Protein AF-A0A497FXM8-F1 (afdb_monomer_lite)

Secondary structure (DSSP, 8-state):
--EEEEEEETTTTEEEEEEE-HHHHHHHHHSTTSEEEEEEE-SSEEEEEEEETTS-EEEEEEEETTSPPPSSEEEEE-HHHHTT-SSEEEEEEEEGGGTEEEEEESS--S--EEEEETTEEEEEEESS--TTHHHHHHHHHHHHHHHTTT--HHHHHHHHHHHHHHTTSPP-THHHHHHHHHHHTTSEEEEE-HHHHHHHHHHHHHHHHHSTT--HHHHHHHTTS-HHHHHTTS-HHHHHHHHHHHHHHHTTTSEEEEE--

Structure (mmCIF, N/CA/C/O backbone):
data_AF-A0A497FXM8-F1
#
_entry.id   AF-A0A497FXM8-F1
#
loop_
_atom_site.group_PDB
_atom_site.id
_atom_site.type_symbol
_atom_site.label_atom_id
_atom_site.label_alt_id
_atom_site.label_comp_id
_atom_site.label_asym_id
_atom_site.label_entity_id
_atom_site.label_seq_id
_atom_site.pdbx_PDB_ins_code
_atom_site.Cartn_x
_atom_site.Cartn_y
_atom_site.Cartn_z
_atom_site.occupancy
_atom_site.B_iso_or_equiv
_atom_site.auth_seq_id
_atom_site.auth_comp_id
_atom_site.auth_asym_id
_atom_site.auth_atom_id
_atom_site.pdbx_PDB_model_num
ATOM 1 N N . MET A 1 1 ? -7.484 2.612 28.841 1.00 60.25 1 MET A N 1
ATOM 2 C CA . MET A 1 1 ? -6.766 1.522 29.543 1.00 60.25 1 MET A CA 1
ATOM 3 C C . MET A 1 1 ? -5.920 0.778 28.516 1.00 60.25 1 MET A C 1
ATOM 5 O O . MET A 1 1 ? -6.465 0.401 27.489 1.00 60.25 1 MET A O 1
ATOM 9 N N . LYS A 1 2 ? -4.609 0.615 28.737 1.00 74.56 2 LYS A N 1
ATOM 10 C CA . LYS A 1 2 ? -3.707 -0.094 27.809 1.00 74.56 2 LYS A CA 1
ATOM 11 C C . LYS A 1 2 ? -3.405 -1.484 28.362 1.00 74.56 2 LYS A C 1
ATOM 13 O O . LYS A 1 2 ? -2.921 -1.589 29.487 1.00 74.56 2 LYS A O 1
ATOM 18 N N . LYS A 1 3 ? -3.708 -2.538 27.602 1.00 86.62 3 LYS A N 1
ATOM 19 C CA . LYS A 1 3 ? -3.428 -3.934 27.972 1.00 86.62 3 LYS A CA 1
ATOM 20 C C . LYS A 1 3 ? -2.455 -4.523 26.959 1.00 86.62 3 LYS A C 1
ATOM 22 O O . LYS A 1 3 ? -2.714 -4.466 25.765 1.00 86.62 3 LYS A O 1
ATOM 27 N N . ILE A 1 4 ? -1.355 -5.106 27.426 1.00 90.88 4 ILE A N 1
ATOM 28 C CA . ILE A 1 4 ? -0.422 -5.829 26.556 1.00 90.88 4 ILE A CA 1
ATOM 29 C C . ILE A 1 4 ? -0.731 -7.318 26.667 1.00 90.88 4 ILE A C 1
ATOM 31 O O . ILE A 1 4 ? -0.700 -7.884 27.760 1.00 90.88 4 ILE A O 1
ATOM 35 N N . ILE A 1 5 ? -1.020 -7.951 25.535 1.00 92.00 5 ILE A N 1
ATOM 36 C CA . ILE A 1 5 ? -1.137 -9.407 25.424 1.00 92.00 5 ILE A CA 1
ATOM 37 C C . ILE A 1 5 ? 0.056 -9.957 24.639 1.00 92.00 5 ILE A C 1
ATOM 39 O O . ILE A 1 5 ? 0.692 -9.234 23.874 1.00 92.00 5 ILE A O 1
ATOM 43 N N . HIS A 1 6 ? 0.369 -11.235 24.834 1.00 91.75 6 HIS A N 1
ATOM 44 C CA . HIS A 1 6 ? 1.463 -11.904 24.132 1.00 91.75 6 HIS A CA 1
ATOM 45 C C . HIS A 1 6 ? 0.903 -13.027 23.276 1.00 91.75 6 HIS A C 1
ATOM 47 O O . HIS A 1 6 ? 0.450 -14.036 23.814 1.00 91.75 6 HIS A O 1
ATOM 53 N N . VAL A 1 7 ? 0.981 -12.858 21.961 1.00 91.75 7 VAL A N 1
ATOM 54 C CA . VAL A 1 7 ? 0.381 -13.778 20.991 1.00 91.75 7 VAL A CA 1
ATOM 55 C C . VAL A 1 7 ? 1.474 -14.560 20.288 1.00 91.75 7 VAL A C 1
ATOM 57 O O . VAL A 1 7 ? 2.520 -14.011 19.946 1.00 91.75 7 VAL A O 1
ATOM 60 N N . TYR A 1 8 ? 1.261 -15.857 20.087 1.00 91.12 8 TYR A N 1
ATOM 61 C CA . TYR A 1 8 ? 2.214 -16.690 19.364 1.00 91.12 8 TYR A CA 1
ATOM 62 C C . TYR A 1 8 ? 2.061 -16.507 17.851 1.00 91.12 8 TYR A C 1
ATOM 64 O O . TYR A 1 8 ? 0.970 -16.679 17.306 1.00 91.12 8 TYR A O 1
ATOM 72 N N . CYS A 1 9 ? 3.166 -16.193 17.175 1.00 90.75 9 CYS A N 1
ATOM 73 C CA . CYS A 1 9 ? 3.253 -16.223 15.725 1.00 90.75 9 CYS A CA 1
ATOM 74 C C . CYS A 1 9 ? 3.774 -17.597 15.267 1.00 90.75 9 CYS A C 1
ATOM 76 O O . CYS A 1 9 ? 4.944 -17.910 15.516 1.00 90.75 9 CYS A O 1
ATOM 78 N N . PRO A 1 10 ? 2.965 -18.413 14.567 1.00 86.75 10 PRO A N 1
ATOM 79 C CA . PRO A 1 10 ? 3.390 -19.740 14.127 1.00 86.75 10 PRO A CA 1
ATOM 80 C C . PRO A 1 10 ? 4.483 -19.706 13.049 1.00 86.75 10 PRO A C 1
ATOM 82 O O . PRO A 1 10 ? 5.293 -20.628 12.990 1.00 86.75 10 PRO A O 1
ATOM 85 N N . ALA A 1 11 ? 4.557 -18.647 12.235 1.00 87.62 11 ALA A N 1
ATOM 86 C CA . ALA A 1 11 ? 5.591 -18.506 11.210 1.00 87.62 11 ALA A CA 1
ATOM 87 C C . ALA A 1 11 ? 6.947 -18.085 11.805 1.00 87.62 11 ALA A C 1
ATOM 89 O O . ALA A 1 11 ? 7.965 -18.715 11.527 1.00 87.62 11 ALA A O 1
ATOM 90 N N . CYS A 1 12 ? 6.963 -17.091 12.701 1.00 87.69 12 CYS A N 1
ATOM 91 C CA . CYS A 1 12 ? 8.186 -16.668 13.398 1.00 87.69 12 CYS A CA 1
ATOM 92 C C . CYS A 1 12 ? 8.619 -17.607 14.535 1.00 87.69 12 CYS A C 1
ATOM 94 O O . CYS A 1 12 ? 9.733 -17.480 15.042 1.00 87.69 12 CYS A O 1
ATOM 96 N N . LYS A 1 13 ? 7.738 -18.517 14.972 1.00 89.50 13 LYS A N 1
ATOM 97 C CA . LYS A 1 13 ? 7.921 -19.381 16.150 1.00 89.50 13 LYS A CA 1
ATOM 98 C C . LYS A 1 13 ? 8.245 -18.604 17.433 1.00 89.50 13 LYS A C 1
ATOM 100 O O . LYS A 1 13 ? 8.951 -19.102 18.307 1.00 89.50 13 LYS A O 1
ATOM 105 N N . SER A 1 14 ? 7.711 -17.394 17.565 1.00 91.75 14 SER A N 1
ATOM 106 C CA . SER A 1 14 ? 7.971 -16.487 18.685 1.00 91.75 14 SER A CA 1
ATOM 107 C C . SER A 1 14 ? 6.680 -15.853 19.203 1.00 91.75 14 SER A C 1
ATOM 109 O O . SER A 1 14 ? 5.655 -15.844 18.519 1.00 91.75 14 SER A O 1
ATOM 111 N N . ARG A 1 15 ? 6.711 -15.342 20.440 1.00 91.81 15 ARG A N 1
ATOM 112 C CA . ARG A 1 15 ? 5.616 -14.534 20.991 1.00 91.81 15 ARG A CA 1
ATOM 113 C C . ARG A 1 15 ? 5.861 -13.062 20.694 1.00 91.81 15 ARG A C 1
ATOM 115 O O . ARG A 1 15 ? 6.955 -12.565 20.951 1.00 91.81 15 ARG A O 1
ATOM 122 N N . VAL A 1 16 ? 4.834 -12.379 20.207 1.00 89.62 16 VAL A N 1
ATOM 123 C CA . VAL A 1 16 ? 4.862 -10.945 19.923 1.00 89.62 16 VAL A CA 1
ATOM 124 C C . VAL A 1 16 ? 3.973 -10.184 20.910 1.00 89.62 16 VAL A C 1
ATOM 126 O O . VAL A 1 16 ? 2.872 -10.652 21.222 1.00 89.62 16 VAL A O 1
ATOM 129 N N . PRO A 1 17 ? 4.434 -9.037 21.441 1.00 90.81 17 PRO A N 1
ATOM 130 C CA . PRO A 1 17 ? 3.605 -8.182 22.272 1.00 90.81 17 PRO A CA 1
ATOM 131 C C . PRO A 1 17 ? 2.630 -7.392 21.393 1.00 90.81 17 PRO A C 1
ATOM 133 O O . PRO A 1 17 ? 3.026 -6.748 20.418 1.00 90.81 17 PRO A O 1
ATOM 136 N N . VAL A 1 18 ? 1.355 -7.420 21.765 1.00 89.12 18 VAL A N 1
ATOM 137 C CA . VAL A 1 18 ? 0.276 -6.699 21.086 1.00 89.12 18 VAL A CA 1
ATOM 138 C C . VAL A 1 18 ? -0.370 -5.768 22.100 1.00 89.12 18 VAL A C 1
ATOM 140 O O . VAL A 1 18 ? -0.879 -6.210 23.132 1.00 89.12 18 VAL A O 1
ATOM 143 N N . GLU A 1 19 ? -0.317 -4.469 21.820 1.00 90.31 19 GLU A N 1
ATOM 144 C CA . GLU A 1 19 ? -1.006 -3.457 22.616 1.00 90.31 19 GLU A CA 1
ATOM 145 C C . GLU A 1 19 ? -2.476 -3.408 22.195 1.00 90.31 19 GLU A C 1
ATOM 147 O O . GLU A 1 19 ? -2.790 -3.131 21.039 1.00 90.31 19 GLU A O 1
ATOM 152 N N . VAL A 1 20 ? -3.367 -3.695 23.142 1.00 90.00 20 VAL A N 1
ATOM 153 C CA . VAL A 1 20 ? -4.815 -3.549 23.002 1.00 90.00 20 VAL A CA 1
ATOM 154 C C . VAL A 1 20 ? -5.215 -2.256 23.702 1.00 90.00 20 VAL A C 1
ATOM 156 O O . VAL A 1 20 ? -5.130 -2.146 24.932 1.00 90.00 20 VAL A O 1
ATOM 159 N N . ASP A 1 21 ? -5.618 -1.274 22.902 1.00 90.25 21 ASP A N 1
ATOM 160 C CA . ASP A 1 21 ? -6.066 0.039 23.349 1.00 90.25 21 ASP A CA 1
ATOM 161 C C . ASP A 1 21 ? -7.591 0.200 23.226 1.00 90.25 21 ASP A C 1
ATOM 163 O O . ASP A 1 21 ? -8.315 -0.706 22.810 1.00 90.25 21 ASP A O 1
ATOM 167 N N . GLU A 1 22 ? -8.096 1.367 23.627 1.00 89.06 22 GLU A N 1
ATOM 168 C CA . GLU A 1 22 ? -9.531 1.665 23.588 1.00 89.06 22 GLU A CA 1
ATOM 169 C C . GLU A 1 22 ? -10.093 1.705 22.167 1.00 89.06 22 GLU A C 1
ATOM 171 O O . GLU A 1 22 ? -11.245 1.318 21.979 1.00 89.06 22 GLU A O 1
ATOM 176 N N . ASN A 1 23 ? -9.291 2.100 21.174 1.00 88.44 23 ASN A N 1
ATOM 177 C CA . ASN A 1 23 ? -9.725 2.132 19.781 1.00 88.44 23 ASN A CA 1
ATOM 178 C C . ASN A 1 23 ? -9.971 0.711 19.273 1.00 88.44 23 ASN A C 1
ATOM 180 O O . ASN A 1 23 ? -11.041 0.451 18.741 1.00 88.44 23 ASN A O 1
ATOM 184 N N . ILE A 1 24 ? -9.056 -0.229 19.538 1.00 90.44 24 ILE A N 1
ATOM 185 C CA . ILE A 1 24 ? -9.225 -1.651 19.189 1.00 90.44 24 ILE A CA 1
ATOM 186 C C . ILE A 1 24 ? -10.491 -2.230 19.836 1.00 90.44 24 ILE A C 1
ATOM 188 O O . ILE A 1 24 ? -11.255 -2.945 19.184 1.00 90.44 24 ILE A O 1
ATOM 192 N N . LEU A 1 25 ? -10.750 -1.911 21.109 1.00 91.81 25 LEU A N 1
ATOM 193 C CA . LEU A 1 25 ? -11.970 -2.357 21.792 1.00 91.81 25 LEU A CA 1
ATOM 194 C C . LEU A 1 25 ? -13.232 -1.754 21.164 1.00 91.81 25 LEU A C 1
ATOM 196 O O . LEU A 1 25 ? -14.248 -2.439 21.049 1.00 91.81 25 LEU A O 1
ATOM 200 N N . LEU A 1 26 ? -13.178 -0.485 20.755 1.00 89.50 26 LEU A N 1
ATOM 201 C CA . LEU A 1 26 ? -14.279 0.190 20.073 1.00 89.50 26 LEU A CA 1
ATOM 202 C C . LEU A 1 26 ? -14.543 -0.441 18.698 1.00 89.50 26 LEU A C 1
ATOM 204 O O . LEU A 1 26 ? -15.690 -0.745 18.376 1.00 89.50 26 LEU A O 1
ATOM 208 N N . SER A 1 27 ? -13.489 -0.716 17.928 1.00 89.12 27 SER A N 1
ATOM 209 C CA . SER A 1 27 ? -13.551 -1.424 16.647 1.00 89.12 27 SER A CA 1
ATOM 210 C C . SER A 1 27 ? -14.190 -2.801 16.796 1.00 89.12 27 SER A C 1
ATOM 212 O O . SER A 1 27 ? -15.090 -3.154 16.037 1.00 89.12 27 SER A O 1
ATOM 214 N N . ALA A 1 28 ? -13.789 -3.568 17.816 1.00 91.19 28 ALA A N 1
ATOM 215 C CA . ALA A 1 28 ? -14.377 -4.873 18.099 1.00 91.19 28 ALA A CA 1
ATOM 216 C C . ALA A 1 28 ? -15.866 -4.776 18.471 1.00 91.19 28 ALA A C 1
ATOM 218 O O . ALA A 1 28 ? -16.657 -5.587 18.001 1.00 91.19 28 ALA A O 1
ATOM 219 N N . LYS A 1 29 ? -16.267 -3.773 19.265 1.00 91.69 29 LYS A N 1
ATOM 220 C CA . LYS A 1 29 ? -17.679 -3.529 19.623 1.00 91.69 29 LYS A CA 1
ATOM 221 C C . LYS A 1 29 ? -18.543 -3.147 18.423 1.00 91.69 29 LYS A C 1
ATOM 223 O O . LYS A 1 29 ? -19.697 -3.552 18.358 1.00 91.69 29 LYS A O 1
ATOM 228 N N . ASN A 1 30 ? -17.986 -2.366 17.501 1.00 88.38 30 ASN A N 1
ATOM 229 C CA . ASN A 1 30 ? -18.690 -1.884 16.312 1.00 88.38 30 ASN A CA 1
ATOM 230 C C . ASN A 1 30 ? -18.693 -2.904 15.162 1.00 88.38 30 ASN A C 1
ATOM 232 O O . ASN A 1 30 ? -19.405 -2.720 14.177 1.00 88.38 30 ASN A O 1
ATOM 236 N N . SER A 1 31 ? -17.892 -3.964 15.270 1.00 85.38 31 SER A N 1
ATOM 237 C CA . SER A 1 31 ? -17.859 -5.064 14.311 1.00 85.38 31 SER A CA 1
ATOM 238 C C . SER A 1 31 ? -19.075 -5.984 14.490 1.00 85.38 31 SER A C 1
ATOM 240 O O . SER A 1 31 ? -19.378 -6.358 15.626 1.00 85.38 31 SER A O 1
ATOM 242 N N . PRO A 1 32 ? -19.727 -6.446 13.403 1.00 81.94 32 PRO A N 1
ATOM 243 C CA . PRO A 1 32 ? -20.856 -7.381 13.480 1.00 81.94 32 PRO A CA 1
ATOM 244 C C . PRO A 1 32 ? -20.550 -8.673 14.251 1.00 81.94 32 PRO A C 1
ATOM 246 O O . PRO A 1 32 ? -21.440 -9.270 14.849 1.00 81.94 32 PRO A O 1
ATOM 249 N N . LEU A 1 33 ? -19.285 -9.108 14.252 1.00 85.50 33 LEU A N 1
ATOM 250 C CA . LEU A 1 33 ? -18.839 -10.324 14.936 1.00 85.50 33 LEU A CA 1
ATOM 251 C C . LEU A 1 33 ? -18.454 -10.090 16.407 1.00 85.50 33 LEU A C 1
ATOM 253 O O . LEU A 1 33 ? -18.033 -11.032 17.077 1.00 85.50 33 LEU A O 1
ATOM 257 N N . GLY A 1 34 ? -18.521 -8.850 16.903 1.00 89.19 34 GLY A N 1
ATOM 258 C CA . GLY A 1 34 ? -18.041 -8.489 18.240 1.00 89.19 34 GLY A CA 1
ATOM 259 C C . GLY A 1 34 ? -16.519 -8.616 18.409 1.00 89.19 34 GLY A C 1
ATOM 260 O O . GLY A 1 34 ? -16.027 -8.734 19.537 1.00 89.19 34 GLY A O 1
ATOM 261 N N . MET A 1 35 ? -15.774 -8.649 17.296 1.00 91.62 35 MET A N 1
ATOM 262 C CA . MET A 1 35 ? -14.322 -8.837 17.248 1.00 91.62 35 MET A CA 1
ATOM 263 C C . MET A 1 35 ? -13.679 -8.021 16.121 1.00 91.62 35 MET A C 1
ATOM 265 O O . MET A 1 35 ? -14.289 -7.825 15.069 1.00 91.62 35 MET A O 1
ATOM 269 N N . THR A 1 36 ? -12.420 -7.622 16.305 1.00 92.19 36 THR A N 1
ATOM 270 C CA . THR A 1 36 ? -11.573 -6.994 15.275 1.00 92.19 36 THR A CA 1
ATOM 271 C C . THR A 1 36 ? -10.274 -7.780 15.086 1.00 92.19 36 THR A C 1
ATOM 273 O O . THR A 1 36 ? -9.793 -8.429 16.018 1.00 92.19 36 THR A O 1
ATOM 276 N N . GLY A 1 37 ? -9.705 -7.750 13.883 1.00 91.44 37 GLY A N 1
ATOM 277 C CA . GLY A 1 37 ? -8.374 -8.283 13.604 1.00 91.44 37 GLY A CA 1
ATOM 278 C C . GLY A 1 37 ? -7.308 -7.210 13.805 1.00 91.44 37 GLY A C 1
ATOM 279 O O . GLY A 1 37 ? -7.260 -6.239 13.064 1.00 91.44 37 GLY A O 1
ATOM 280 N N . VAL A 1 38 ? -6.416 -7.375 14.772 1.00 91.19 38 VAL A N 1
ATOM 281 C CA . VAL A 1 38 ? -5.257 -6.498 14.977 1.00 91.19 38 VAL A CA 1
ATOM 282 C C . VAL A 1 38 ? -4.081 -7.031 14.168 1.00 91.19 38 VAL A C 1
ATOM 284 O O . VAL A 1 38 ? -3.757 -8.214 14.266 1.00 91.19 38 VAL A O 1
ATOM 287 N N . VAL A 1 39 ? -3.447 -6.179 13.362 1.00 89.81 39 VAL A N 1
ATOM 288 C CA . VAL A 1 39 ? -2.470 -6.629 12.358 1.00 89.81 39 VAL A CA 1
ATOM 289 C C . VAL A 1 39 ? -1.044 -6.319 12.791 1.00 89.81 39 VAL A C 1
ATOM 291 O O . VAL A 1 39 ? -0.688 -5.169 13.018 1.00 89.81 39 VAL A O 1
ATOM 294 N N . ASP A 1 40 ? -0.199 -7.339 12.844 1.00 88.62 40 ASP A N 1
ATOM 295 C CA . ASP A 1 40 ? 1.232 -7.214 13.080 1.00 88.62 40 ASP A CA 1
ATOM 296 C C . ASP A 1 40 ? 2.005 -7.629 11.818 1.00 88.62 40 ASP A C 1
ATOM 298 O O . ASP A 1 40 ? 2.036 -8.799 11.441 1.00 88.62 40 ASP A O 1
ATOM 302 N N . ILE A 1 41 ? 2.598 -6.649 11.134 1.00 84.12 41 ILE A N 1
ATOM 303 C CA . ILE A 1 41 ? 3.337 -6.833 9.878 1.00 84.12 41 ILE A CA 1
ATOM 304 C C . ILE A 1 41 ? 4.758 -7.301 10.202 1.00 84.12 41 ILE A C 1
ATOM 306 O O . ILE A 1 41 ? 5.539 -6.565 10.819 1.00 84.12 41 ILE A O 1
ATOM 310 N N . HIS A 1 42 ? 5.090 -8.524 9.788 1.00 83.94 42 HIS A N 1
ATOM 311 C CA . HIS A 1 42 ? 6.417 -9.130 9.917 1.00 83.94 42 HIS A CA 1
ATOM 312 C C . HIS A 1 42 ? 7.176 -8.998 8.583 1.00 83.94 42 HIS A C 1
ATOM 314 O O . HIS A 1 42 ? 6.757 -8.282 7.676 1.00 83.94 42 HIS A O 1
ATOM 320 N N . ARG A 1 43 ? 8.353 -9.628 8.454 1.00 73.12 43 ARG A N 1
ATOM 321 C CA . ARG A 1 43 ? 9.220 -9.446 7.269 1.00 73.12 43 ARG A CA 1
ATOM 322 C C . ARG A 1 43 ? 8.625 -10.018 5.978 1.00 73.12 43 ARG A C 1
ATOM 324 O O . ARG A 1 43 ? 8.876 -9.468 4.909 1.00 73.12 43 ARG A O 1
ATOM 331 N N . ASP A 1 44 ? 7.919 -11.134 6.080 1.00 73.75 44 ASP A N 1
ATOM 332 C CA . ASP A 1 44 ? 7.438 -11.959 4.965 1.00 73.75 44 ASP A CA 1
ATOM 333 C C . ASP A 1 44 ? 5.985 -12.436 5.146 1.00 73.75 44 ASP A C 1
ATOM 335 O O . ASP A 1 44 ? 5.482 -13.220 4.342 1.00 73.75 44 ASP A O 1
ATOM 339 N N . HIS A 1 45 ? 5.294 -11.959 6.183 1.00 83.12 45 HIS A N 1
ATOM 340 C CA . HIS A 1 45 ? 3.894 -12.276 6.449 1.00 83.12 45 HIS A CA 1
ATOM 341 C C . HIS A 1 45 ? 3.233 -11.226 7.349 1.00 83.12 45 HIS A C 1
ATOM 343 O O . HIS A 1 45 ? 3.914 -10.488 8.065 1.00 83.12 45 HIS A O 1
ATOM 349 N N . ALA A 1 46 ? 1.902 -11.217 7.363 1.00 85.94 46 ALA A N 1
ATOM 350 C CA . ALA A 1 46 ? 1.103 -10.527 8.367 1.00 85.94 46 ALA A CA 1
ATOM 351 C C . ALA A 1 46 ? 0.564 -11.530 9.388 1.00 85.94 46 ALA A C 1
ATOM 353 O O . ALA A 1 46 ? -0.066 -12.529 9.030 1.00 85.94 46 ALA A O 1
ATOM 354 N N . LEU A 1 47 ? 0.773 -11.246 10.670 1.00 89.50 47 LEU A N 1
ATOM 355 C CA . LEU A 1 47 ? 0.080 -11.913 11.762 1.00 89.50 47 LEU A CA 1
ATOM 356 C C . LEU A 1 47 ? -1.180 -11.117 12.100 1.00 89.50 47 LEU A C 1
ATOM 358 O O . LEU A 1 47 ? -1.104 -9.967 12.521 1.00 89.50 47 LEU A O 1
ATOM 362 N N . ILE A 1 48 ? -2.342 -11.741 11.959 1.00 90.06 48 ILE A N 1
ATOM 363 C CA . ILE A 1 48 ? -3.621 -11.153 12.345 1.00 90.06 48 ILE A CA 1
ATOM 364 C C . ILE A 1 48 ? -4.084 -11.800 13.642 1.00 90.06 48 ILE A C 1
ATOM 366 O O . ILE A 1 48 ? -4.253 -13.017 13.720 1.00 90.06 48 ILE A O 1
ATOM 370 N N . ILE A 1 49 ? -4.291 -10.970 14.658 1.00 92.00 49 ILE A N 1
ATOM 371 C CA . ILE A 1 49 ? -4.720 -11.361 15.997 1.00 92.00 49 ILE A CA 1
ATOM 372 C C . ILE A 1 49 ? -6.179 -10.947 16.185 1.00 92.00 49 ILE A C 1
ATOM 374 O O . ILE A 1 49 ? -6.496 -9.763 16.146 1.00 92.00 49 ILE A O 1
ATOM 378 N N . TYR A 1 50 ? -7.074 -11.897 16.431 1.00 92.69 50 TYR A N 1
ATOM 379 C CA . TYR A 1 50 ? -8.487 -11.601 16.657 1.00 92.69 50 TYR A CA 1
ATOM 380 C C . TYR A 1 50 ? -8.742 -11.243 18.120 1.00 92.69 50 TYR A C 1
ATOM 382 O O . TYR A 1 50 ? -8.535 -12.067 19.013 1.00 92.69 50 TYR A O 1
ATOM 390 N N . ILE A 1 51 ? -9.214 -10.018 18.348 1.00 93.81 51 ILE A N 1
ATOM 391 C CA . ILE A 1 51 ? -9.504 -9.455 19.669 1.00 93.81 51 ILE A CA 1
ATOM 392 C C . ILE A 1 51 ? -11.000 -9.192 19.799 1.00 93.81 51 ILE A C 1
ATOM 394 O O . ILE A 1 51 ? -11.602 -8.584 18.914 1.00 93.81 51 ILE A O 1
ATOM 398 N N . ASP A 1 52 ? -11.599 -9.635 20.903 1.00 93.31 52 ASP A N 1
ATOM 399 C CA . ASP A 1 52 ? -13.007 -9.362 21.204 1.00 93.31 52 ASP A CA 1
ATOM 400 C C . ASP A 1 52 ? -13.239 -8.001 21.883 1.00 93.31 52 ASP A C 1
ATOM 402 O O . ASP A 1 52 ? -12.314 -7.331 22.342 1.00 93.31 52 ASP A O 1
ATOM 406 N N . ALA A 1 53 ? -14.510 -7.608 21.995 1.00 91.88 53 ALA A N 1
ATOM 407 C CA . ALA A 1 53 ? -14.949 -6.367 22.643 1.00 91.88 53 ALA A CA 1
ATOM 408 C C . ALA A 1 53 ? -14.524 -6.199 24.122 1.00 91.88 53 ALA A C 1
ATOM 410 O O . ALA A 1 53 ? -14.641 -5.098 24.670 1.00 91.88 53 ALA A O 1
ATOM 411 N N . HIS A 1 54 ? -14.043 -7.265 24.770 1.00 91.56 54 HIS A N 1
ATOM 412 C CA . HIS A 1 54 ? -13.555 -7.274 26.152 1.00 91.56 54 HIS A CA 1
ATOM 413 C C . HIS A 1 54 ? -12.016 -7.282 26.229 1.00 91.56 54 HIS A C 1
ATOM 415 O O . HIS A 1 54 ? -11.449 -7.273 27.323 1.00 91.56 54 HIS A O 1
ATOM 421 N N . GLY A 1 55 ? -11.321 -7.292 25.087 1.00 89.25 55 GLY A N 1
ATOM 422 C CA . GLY A 1 55 ? -9.863 -7.292 25.016 1.00 89.25 55 GLY A CA 1
ATOM 423 C C . GLY A 1 55 ? -9.232 -8.661 25.261 1.00 89.25 55 GLY A C 1
ATOM 424 O O . GLY A 1 55 ? -8.114 -8.735 25.790 1.00 89.25 55 GLY A O 1
ATOM 425 N N . HIS A 1 56 ? -9.941 -9.746 24.943 1.00 92.00 56 HIS A N 1
ATOM 426 C CA . HIS A 1 56 ? -9.396 -11.103 24.947 1.00 92.00 56 HIS A CA 1
ATOM 427 C C . HIS A 1 56 ? -8.981 -11.539 23.543 1.00 92.00 56 HIS A C 1
ATOM 429 O O . HIS A 1 56 ? -9.673 -11.266 22.562 1.00 92.00 56 HIS A O 1
ATOM 435 N N . GLU A 1 57 ? -7.868 -12.268 23.468 1.00 92.38 57 GLU A N 1
ATOM 436 C CA . GLU A 1 57 ? -7.470 -12.995 22.266 1.00 92.38 57 GLU A CA 1
ATOM 437 C C . GLU A 1 57 ? -8.445 -14.154 22.019 1.00 92.38 57 GLU A C 1
ATOM 439 O O . GLU A 1 57 ? -8.702 -14.965 22.910 1.00 92.38 57 GLU A O 1
ATOM 444 N N . ARG A 1 58 ? -8.983 -14.237 20.801 1.00 92.00 58 ARG A N 1
ATOM 445 C CA . ARG A 1 58 ? -9.827 -15.352 20.339 1.00 92.00 58 ARG A CA 1
ATOM 446 C C . ARG A 1 58 ? -9.097 -16.296 19.387 1.00 92.00 58 ARG A C 1
ATOM 448 O O . ARG A 1 58 ? -9.568 -17.403 19.146 1.00 92.00 58 ARG A O 1
ATOM 455 N N . GLY A 1 59 ? -7.943 -15.872 18.884 1.00 88.94 59 GLY A N 1
ATOM 456 C CA . GLY A 1 59 ? -7.021 -16.666 18.082 1.00 88.94 59 GLY A CA 1
ATOM 457 C C . GLY A 1 59 ? -6.173 -15.782 17.174 1.00 88.94 59 GLY A C 1
ATOM 458 O O . GLY A 1 59 ? -6.392 -14.573 17.085 1.00 88.94 59 GLY A O 1
ATOM 459 N N . SER A 1 60 ? -5.232 -16.391 16.457 1.00 89.56 60 SER A N 1
ATOM 460 C CA . SER A 1 60 ? -4.393 -15.709 15.472 1.00 89.56 60 SER A CA 1
ATOM 461 C C . SER A 1 60 ? -4.293 -16.501 14.166 1.00 89.56 60 SER A C 1
ATOM 463 O O . SER A 1 60 ? -4.458 -17.723 14.141 1.00 89.56 60 SER A O 1
ATOM 465 N N . ARG A 1 61 ? -4.058 -15.798 13.056 1.00 87.12 61 ARG A N 1
ATOM 466 C CA . ARG A 1 61 ? -3.794 -16.378 11.731 1.00 87.12 61 ARG A CA 1
ATOM 467 C C . ARG A 1 61 ? -2.618 -15.669 11.081 1.00 87.12 61 ARG A C 1
ATOM 469 O O . ARG A 1 61 ? -2.446 -14.467 11.253 1.00 87.12 61 ARG A O 1
ATOM 476 N N . VAL A 1 62 ? -1.827 -16.419 10.324 1.00 83.25 62 VAL A N 1
ATOM 477 C CA . VAL A 1 62 ? -0.744 -15.869 9.507 1.00 83.25 62 VAL A CA 1
ATOM 478 C C . VAL A 1 62 ? -1.184 -15.860 8.054 1.00 83.25 62 VAL A C 1
ATOM 480 O O . VAL A 1 62 ? -1.620 -16.887 7.538 1.00 83.25 62 VAL A O 1
ATOM 483 N N . TYR A 1 63 ? -1.033 -14.712 7.404 1.00 78.06 63 TYR A N 1
ATOM 484 C CA . TYR A 1 63 ? -1.227 -14.553 5.970 1.00 78.06 63 TYR A CA 1
ATOM 485 C C . TYR A 1 63 ? 0.122 -14.299 5.330 1.00 78.06 63 TYR A C 1
ATOM 487 O O . TYR A 1 63 ? 0.860 -13.410 5.757 1.00 78.06 63 TYR A O 1
ATOM 495 N N . SER A 1 64 ? 0.443 -15.063 4.288 1.00 69.00 64 SER A N 1
ATOM 496 C CA . SER A 1 64 ? 1.543 -14.668 3.414 1.00 69.00 64 SER A CA 1
ATOM 497 C C . SER A 1 64 ? 1.199 -13.327 2.762 1.00 69.00 64 SER A C 1
ATOM 499 O O . SER A 1 64 ? 0.023 -13.049 2.520 1.00 69.00 64 SER A O 1
ATOM 501 N N . LEU A 1 65 ? 2.208 -12.516 2.445 1.00 64.06 65 LEU A N 1
ATOM 502 C CA . LEU A 1 65 ? 2.007 -11.191 1.837 1.00 64.06 65 LEU A CA 1
ATOM 503 C C . LEU A 1 65 ? 1.194 -11.246 0.526 1.00 64.06 65 LEU A C 1
ATOM 505 O O . LEU A 1 65 ? 0.502 -10.301 0.160 1.00 64.06 65 LEU A O 1
ATOM 509 N N . ILE A 1 66 ? 1.226 -12.382 -0.175 1.00 60.19 66 ILE A N 1
ATOM 510 C CA . ILE A 1 66 ? 0.473 -12.594 -1.416 1.00 60.19 66 ILE A CA 1
ATOM 511 C C . ILE A 1 66 ? -0.994 -12.991 -1.175 1.00 60.19 66 ILE A C 1
ATOM 513 O O . ILE A 1 66 ? -1.842 -12.774 -2.044 1.00 60.19 66 ILE A O 1
ATOM 517 N N . THR A 1 67 ? -1.350 -13.521 0.001 1.00 63.97 67 THR A N 1
ATOM 518 C CA . THR A 1 67 ? -2.708 -14.019 0.277 1.00 63.97 67 THR A CA 1
ATOM 519 C C . THR A 1 67 ? -3.717 -12.864 0.353 1.00 63.97 67 THR A C 1
ATOM 521 O O . THR A 1 67 ? -3.426 -11.826 0.949 1.00 63.97 67 THR A O 1
ATOM 524 N N . PRO A 1 68 ? -4.892 -12.946 -0.301 1.00 68.62 68 PRO A N 1
ATOM 525 C CA . PRO A 1 68 ? -5.956 -11.947 -0.157 1.00 68.62 68 PRO A CA 1
ATOM 526 C C . PRO A 1 68 ? -6.415 -11.789 1.292 1.00 68.62 68 PRO A C 1
ATOM 528 O O . PRO A 1 68 ? -6.443 -12.759 2.045 1.00 68.62 68 PRO A O 1
ATOM 531 N N . LEU A 1 69 ? -6.802 -10.567 1.662 1.00 73.56 69 LEU A N 1
ATOM 532 C CA . LEU A 1 69 ? -7.458 -10.322 2.943 1.00 73.56 69 LEU A CA 1
ATOM 533 C C . LEU A 1 69 ? -8.833 -10.993 2.963 1.00 73.56 69 LEU A C 1
ATOM 535 O O . LEU A 1 69 ? -9.539 -11.002 1.949 1.00 73.56 69 LEU A O 1
ATOM 539 N N . GLU A 1 70 ? -9.206 -11.530 4.124 1.00 74.25 70 GLU A N 1
ATOM 540 C CA . GLU A 1 70 ? -10.534 -12.101 4.343 1.00 74.25 70 GLU A CA 1
ATOM 541 C C . GLU A 1 70 ? -11.620 -11.024 4.213 1.00 74.25 70 GLU A C 1
ATOM 543 O O . GLU A 1 70 ? -11.503 -9.932 4.770 1.00 74.25 70 GLU A O 1
ATOM 548 N N . THR A 1 71 ? -12.689 -11.358 3.494 1.00 78.06 71 THR A N 1
ATOM 549 C CA . THR A 1 71 ? -13.904 -10.543 3.371 1.00 78.06 71 THR A CA 1
ATOM 550 C C . THR A 1 71 ? -14.748 -10.618 4.644 1.00 78.06 71 THR A C 1
ATOM 552 O O . THR A 1 71 ? -14.699 -11.619 5.363 1.00 78.06 71 THR A O 1
ATOM 555 N N . GLY A 1 72 ? -15.575 -9.608 4.908 1.00 73.69 72 GLY A N 1
ATOM 556 C CA . GLY A 1 72 ? -16.458 -9.581 6.083 1.00 73.69 72 GLY A CA 1
ATOM 557 C C . GLY A 1 72 ? -15.727 -9.328 7.401 1.00 73.69 72 GLY A C 1
ATOM 558 O O . GLY A 1 72 ? -16.114 -9.857 8.447 1.00 73.69 72 GLY A O 1
ATOM 559 N N . LYS A 1 73 ? -14.606 -8.601 7.352 1.00 82.81 73 LYS A N 1
ATOM 560 C CA . LYS A 1 73 ? -13.703 -8.394 8.490 1.00 82.81 73 LYS A CA 1
ATOM 561 C C . LYS A 1 73 ? -13.312 -6.932 8.641 1.00 82.81 73 LYS A C 1
ATOM 563 O O . LYS A 1 73 ? -13.126 -6.208 7.665 1.00 82.81 73 LYS A O 1
ATOM 568 N N . THR A 1 74 ? -13.098 -6.551 9.897 1.00 86.94 74 THR A N 1
ATOM 569 C CA . THR A 1 74 ? -12.451 -5.294 10.272 1.00 86.94 74 THR A CA 1
ATOM 570 C C . THR A 1 74 ? -11.031 -5.580 10.726 1.00 86.94 74 THR A C 1
ATOM 572 O O . THR A 1 74 ? -10.814 -6.442 11.583 1.00 86.94 74 THR A O 1
ATOM 575 N N . PHE A 1 75 ? -10.078 -4.852 10.154 1.00 89.75 75 PHE A N 1
ATOM 576 C CA . PHE A 1 75 ? -8.670 -4.898 10.503 1.00 89.75 75 PHE A CA 1
ATOM 577 C C . PHE A 1 75 ? -8.213 -3.559 11.070 1.00 89.75 75 PHE A C 1
ATOM 579 O O . PHE A 1 75 ? -8.401 -2.513 10.454 1.00 89.75 75 PHE A O 1
ATOM 586 N N . THR A 1 76 ? -7.562 -3.599 12.226 1.00 90.81 76 THR A N 1
ATOM 587 C CA . THR A 1 76 ? -7.001 -2.426 12.890 1.00 90.81 76 THR A CA 1
ATOM 588 C C . THR A 1 76 ? -5.475 -2.459 12.792 1.00 90.81 76 THR A C 1
ATOM 590 O O . THR A 1 76 ? -4.832 -3.401 13.264 1.00 90.81 76 THR A O 1
ATOM 593 N N . ILE A 1 77 ? -4.888 -1.418 12.194 1.00 90.38 77 ILE A N 1
ATOM 594 C CA . ILE A 1 77 ? -3.447 -1.164 12.186 1.00 90.38 77 ILE A CA 1
ATOM 595 C C . ILE A 1 77 ? -3.040 -0.616 13.566 1.00 90.38 77 ILE A C 1
ATOM 597 O O . ILE A 1 77 ? -3.528 0.443 13.971 1.00 90.38 77 ILE A O 1
ATOM 601 N N . PRO A 1 78 ? -2.131 -1.295 14.289 1.00 86.38 78 PRO A N 1
ATOM 602 C CA . PRO A 1 78 ? -1.687 -0.871 15.610 1.00 86.38 78 PRO A CA 1
ATOM 603 C C . PRO A 1 78 ? -1.009 0.500 15.629 1.00 86.38 78 PRO A C 1
ATOM 605 O O . PRO A 1 78 ? -0.314 0.893 14.686 1.00 86.38 78 PRO A O 1
ATOM 608 N N . LEU A 1 79 ? -1.082 1.156 16.791 1.00 88.06 79 LEU A N 1
ATOM 609 C CA . LEU A 1 79 ? -0.464 2.456 17.059 1.00 88.06 79 LEU A CA 1
ATOM 610 C C . LEU A 1 79 ? 1.014 2.527 16.636 1.00 88.06 79 LEU A C 1
ATOM 612 O O . LEU A 1 79 ? 1.431 3.523 16.051 1.00 88.06 79 LEU A O 1
ATOM 616 N N . LYS A 1 80 ? 1.799 1.466 16.869 1.00 87.94 80 LYS A N 1
ATOM 617 C CA . LYS A 1 80 ? 3.238 1.425 16.538 1.00 87.94 80 LYS A CA 1
ATOM 618 C C . LYS A 1 80 ? 3.561 1.640 15.052 1.00 87.94 80 LYS A C 1
ATOM 620 O O . LYS A 1 80 ? 4.671 2.047 14.736 1.00 87.94 80 LYS A O 1
ATOM 625 N N . TYR A 1 81 ? 2.630 1.335 14.148 1.00 89.19 81 TYR A N 1
ATOM 626 C CA . TYR A 1 81 ? 2.783 1.615 12.716 1.00 89.19 81 TYR A CA 1
ATOM 627 C C . TYR A 1 81 ? 2.295 3.024 12.389 1.00 89.19 81 TYR A C 1
ATOM 629 O O . TYR A 1 81 ? 2.913 3.751 11.609 1.00 89.19 81 TYR A O 1
ATOM 637 N N . MET A 1 82 ? 1.217 3.441 13.053 1.00 92.75 82 MET A N 1
ATOM 638 C CA . MET A 1 82 ? 0.665 4.779 12.906 1.00 92.75 82 MET A CA 1
ATOM 639 C C . MET A 1 82 ? 1.675 5.860 13.299 1.00 92.75 82 MET A C 1
ATOM 641 O O . MET A 1 82 ? 1.735 6.880 12.623 1.00 92.75 82 MET A O 1
ATOM 645 N N . THR A 1 83 ? 2.509 5.649 14.324 1.00 90.81 83 THR A N 1
ATOM 646 C CA . THR A 1 83 ? 3.525 6.621 14.782 1.00 90.81 83 THR A CA 1
ATOM 647 C C . THR A 1 83 ? 4.548 7.029 13.720 1.00 90.81 83 THR A C 1
ATOM 649 O O . THR A 1 83 ? 5.144 8.090 13.870 1.00 90.81 83 THR A 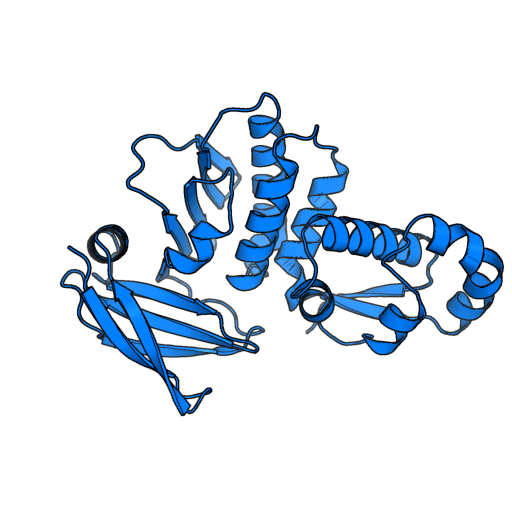O 1
ATOM 652 N N . SER A 1 84 ? 4.744 6.239 12.655 1.00 90.19 84 SER A N 1
ATOM 653 C CA . SER A 1 84 ? 5.657 6.591 11.554 1.00 90.19 84 SER A CA 1
ATOM 654 C C . SER A 1 84 ? 5.102 7.654 10.602 1.00 90.19 84 SER A C 1
ATOM 656 O O . SER A 1 84 ? 5.862 8.296 9.882 1.00 90.19 84 SER A O 1
ATOM 658 N N . LEU A 1 85 ? 3.782 7.840 10.593 1.00 94.56 85 LEU A N 1
ATOM 659 C CA . LEU A 1 85 ? 3.125 8.898 9.838 1.00 94.56 85 LEU A CA 1
ATOM 660 C C . LEU A 1 85 ? 3.329 10.208 10.611 1.00 94.56 85 LEU A C 1
ATOM 662 O O . LEU A 1 85 ? 3.279 10.208 11.838 1.00 94.56 85 LEU A O 1
ATOM 666 N N . ASN A 1 86 ? 3.501 11.344 9.955 1.00 93.00 86 ASN A N 1
ATOM 667 C CA . ASN A 1 86 ? 3.674 12.646 10.606 1.00 93.00 86 ASN A CA 1
ATOM 668 C C . ASN A 1 86 ? 2.393 13.484 10.543 1.00 93.00 86 ASN A C 1
ATOM 670 O O . ASN A 1 86 ? 2.001 14.125 11.521 1.00 93.00 86 ASN A O 1
ATOM 674 N N . ASN A 1 87 ? 1.700 13.433 9.411 1.00 94.12 87 ASN A N 1
ATOM 675 C CA . ASN A 1 87 ? 0.571 14.291 9.081 1.00 94.12 87 ASN A CA 1
ATOM 676 C C . ASN A 1 87 ? -0.777 13.573 9.223 1.00 94.12 87 ASN A C 1
ATOM 678 O O . ASN A 1 87 ? -1.735 14.171 9.700 1.00 94.12 87 ASN A O 1
ATOM 682 N N . ILE A 1 88 ? -0.862 12.288 8.891 1.00 95.56 88 ILE A N 1
ATOM 683 C CA . ILE A 1 88 ? -2.068 11.467 9.032 1.00 95.56 88 ILE A CA 1
ATOM 684 C C . ILE A 1 88 ? -2.201 11.030 10.493 1.00 95.56 88 ILE A C 1
ATOM 686 O O . ILE A 1 88 ? -1.293 10.424 11.066 1.00 95.56 88 ILE A O 1
ATOM 690 N N . LYS A 1 89 ? -3.331 11.344 11.124 1.00 95.81 89 LYS A N 1
ATOM 691 C CA . LYS A 1 89 ? -3.632 11.017 12.528 1.00 95.81 89 LYS A CA 1
ATOM 692 C C . LYS A 1 89 ? -4.495 9.775 12.682 1.00 95.81 89 LYS A C 1
ATOM 694 O O . LYS A 1 89 ? -4.307 9.013 13.628 1.00 95.81 89 LYS A O 1
ATOM 699 N N . ALA A 1 90 ? -5.395 9.558 11.737 1.00 96.50 90 ALA A N 1
ATOM 700 C CA . ALA A 1 90 ? -6.181 8.346 11.636 1.00 96.50 90 ALA A CA 1
ATOM 701 C C . ALA A 1 90 ? -6.632 8.138 10.197 1.00 96.50 90 ALA A C 1
ATOM 703 O O . ALA A 1 90 ? -6.696 9.092 9.416 1.00 96.50 90 ALA A O 1
ATOM 704 N N . PHE A 1 91 ? -6.988 6.905 9.870 1.00 97.06 91 PHE A N 1
ATOM 705 C CA . PHE A 1 91 ? -7.682 6.589 8.636 1.00 97.06 91 PHE A CA 1
ATOM 706 C C . PHE A 1 91 ? -8.668 5.444 8.859 1.00 97.06 91 PHE A C 1
ATOM 708 O O . PHE A 1 91 ? -8.497 4.628 9.766 1.00 97.06 91 PHE A O 1
ATOM 715 N N . LYS A 1 92 ? -9.674 5.378 7.995 1.00 96.50 92 LYS A N 1
ATOM 716 C CA . LYS A 1 92 ? -10.584 4.250 7.861 1.00 96.50 92 LYS A CA 1
ATOM 717 C C . LYS A 1 92 ? -10.924 4.075 6.389 1.00 96.50 92 LYS A C 1
ATOM 719 O O . LYS A 1 92 ? -11.462 4.975 5.756 1.00 96.50 92 LYS A O 1
ATOM 724 N N . LEU A 1 93 ? -10.576 2.921 5.850 1.00 97.12 93 LEU A N 1
ATOM 725 C CA . LEU A 1 93 ? -10.895 2.489 4.501 1.00 97.12 93 LEU A CA 1
ATOM 726 C C . LEU A 1 93 ? -11.992 1.430 4.579 1.00 97.12 93 LEU A C 1
ATOM 728 O O . LEU A 1 93 ? -11.846 0.443 5.296 1.00 97.12 93 LEU A O 1
ATOM 732 N N . VAL A 1 94 ? -13.064 1.621 3.820 1.00 95.88 94 VAL A N 1
ATOM 733 C CA . VAL A 1 94 ? -14.159 0.661 3.674 1.00 95.88 94 VAL A CA 1
ATOM 734 C C . VAL A 1 94 ? -14.261 0.251 2.210 1.00 95.88 94 VAL A C 1
ATOM 736 O O . VAL A 1 94 ? -14.513 1.086 1.343 1.00 95.88 94 VAL A O 1
ATOM 739 N N . LEU A 1 95 ? -14.099 -1.043 1.944 1.00 94.25 95 LEU A N 1
ATOM 740 C CA . LEU A 1 95 ? -14.315 -1.671 0.642 1.00 94.25 95 LEU A CA 1
ATOM 741 C C . LEU A 1 95 ? -15.621 -2.472 0.715 1.00 94.25 95 LEU A C 1
ATOM 743 O O . LEU A 1 95 ? -15.654 -3.599 1.214 1.00 94.25 95 LEU A O 1
ATOM 747 N N . LYS A 1 96 ? -16.730 -1.849 0.295 1.00 91.38 96 LYS A N 1
ATOM 748 C CA . LYS A 1 96 ? -18.095 -2.368 0.512 1.00 91.38 96 LYS A CA 1
ATOM 749 C C . LYS A 1 96 ? -18.393 -3.653 -0.250 1.00 91.38 96 LYS A C 1
ATOM 751 O O . LYS A 1 96 ? -19.170 -4.473 0.215 1.00 91.38 96 LYS A O 1
ATOM 756 N N . ASP A 1 97 ? -17.819 -3.800 -1.434 1.00 88.69 97 ASP A N 1
ATOM 757 C CA . ASP A 1 97 ? -17.917 -4.999 -2.273 1.00 88.69 97 ASP A CA 1
ATOM 758 C C . ASP A 1 97 ? -17.284 -6.235 -1.624 1.00 88.69 97 ASP A C 1
ATOM 760 O O . ASP A 1 97 ? -17.715 -7.356 -1.879 1.00 88.69 97 ASP A O 1
ATOM 764 N N . ARG A 1 98 ? -16.300 -6.022 -0.748 1.00 85.69 98 ARG A N 1
ATOM 765 C CA . ARG A 1 98 ? -15.575 -7.072 -0.025 1.00 85.69 98 ARG A CA 1
ATOM 766 C C . ARG A 1 98 ? -15.981 -7.186 1.445 1.00 85.69 98 ARG A C 1
ATOM 768 O O . ARG A 1 98 ? -15.401 -8.002 2.161 1.00 85.69 98 ARG A O 1
ATOM 775 N N . ASP A 1 99 ? -16.931 -6.366 1.896 1.00 88.12 99 ASP A N 1
ATOM 776 C CA . ASP A 1 99 ? -17.295 -6.204 3.310 1.00 88.12 99 ASP A CA 1
ATOM 777 C C . ASP A 1 99 ? -16.043 -6.075 4.205 1.00 88.12 99 ASP A C 1
ATOM 779 O O . ASP A 1 99 ? -15.863 -6.771 5.202 1.00 88.12 99 ASP A O 1
ATOM 783 N N . LEU A 1 100 ? -15.086 -5.258 3.756 1.00 90.19 100 LEU A N 1
ATOM 784 C CA . LEU A 1 100 ? -13.752 -5.163 4.340 1.00 90.19 100 LEU A CA 1
ATOM 785 C C . LEU A 1 100 ? -13.521 -3.754 4.879 1.00 90.19 100 LEU A C 1
ATOM 787 O O . LEU A 1 100 ? -13.676 -2.768 4.156 1.00 90.19 100 LEU A O 1
ATOM 791 N N . VAL A 1 101 ? -13.105 -3.667 6.140 1.00 92.88 101 VAL A N 1
ATOM 792 C CA . VAL A 1 101 ? -12.736 -2.411 6.797 1.00 92.88 101 VAL A CA 1
ATOM 793 C C . VAL A 1 101 ? -11.284 -2.491 7.246 1.00 92.88 101 VAL A C 1
ATOM 795 O O . VAL A 1 101 ? -10.893 -3.453 7.902 1.00 92.88 101 VAL A O 1
ATOM 798 N N . ILE A 1 102 ? -10.480 -1.484 6.915 1.00 94.31 102 ILE A N 1
ATOM 799 C CA . ILE A 1 102 ? -9.106 -1.339 7.405 1.00 94.31 102 ILE A CA 1
ATOM 800 C C . ILE A 1 102 ? -8.973 0.043 8.026 1.00 94.31 102 ILE A C 1
ATOM 802 O O . ILE A 1 102 ? -9.226 1.046 7.366 1.00 94.31 102 ILE A O 1
ATOM 806 N N . GLU A 1 103 ? -8.565 0.118 9.283 1.00 95.69 103 GLU A N 1
ATOM 807 C CA . GLU A 1 103 ? -8.519 1.375 10.027 1.00 95.69 103 GLU A CA 1
ATOM 808 C C . GLU A 1 103 ? -7.295 1.466 10.933 1.00 95.69 103 GLU A C 1
ATOM 810 O O . GLU A 1 103 ? -6.680 0.461 11.278 1.00 95.69 103 GLU A O 1
ATOM 815 N N . GLY A 1 104 ? -6.919 2.679 11.319 1.00 94.94 104 GLY A N 1
ATOM 816 C CA . GLY A 1 104 ? -5.793 2.922 12.210 1.00 94.94 104 GLY A CA 1
ATOM 817 C C . GLY A 1 104 ? -5.883 4.301 12.842 1.00 94.94 104 GLY A C 1
ATOM 818 O O . GLY A 1 104 ? -6.248 5.271 12.179 1.00 94.94 104 GLY A O 1
ATOM 819 N N . TYR A 1 105 ? -5.528 4.392 14.124 1.00 93.94 105 TYR A N 1
ATOM 820 C CA . TYR A 1 105 ? -5.715 5.590 14.943 1.00 93.94 105 TYR A CA 1
ATOM 821 C C . TYR A 1 105 ? -4.464 5.859 15.785 1.00 93.94 105 TYR A C 1
ATOM 823 O O . TYR A 1 105 ? -3.981 4.967 16.481 1.00 93.94 105 TYR A O 1
ATOM 831 N N . LYS A 1 106 ? -3.931 7.087 15.745 1.00 91.81 106 LYS A N 1
ATOM 832 C CA . LYS A 1 106 ? -2.883 7.528 16.689 1.00 91.81 106 LYS A CA 1
ATOM 833 C C . LYS A 1 106 ? -3.437 7.963 18.034 1.00 91.81 106 LYS A C 1
ATOM 835 O O . LYS A 1 106 ? -2.777 7.848 19.059 1.00 91.81 106 LYS A O 1
ATOM 840 N N . GLU A 1 107 ? -4.618 8.549 17.983 1.00 85.75 107 GLU A N 1
ATOM 841 C CA . GLU A 1 107 ? -5.310 9.186 19.089 1.00 85.75 107 GLU A CA 1
ATOM 842 C C . GLU A 1 107 ? -6.810 9.133 18.803 1.00 85.75 107 GLU A C 1
ATOM 844 O O . GLU A 1 107 ? -7.229 8.754 17.704 1.00 85.75 107 GLU A O 1
ATOM 849 N N . GLN A 1 108 ? -7.625 9.485 19.792 1.00 82.56 108 GLN A N 1
ATOM 850 C CA . GLN A 1 108 ? -9.061 9.599 19.589 1.00 82.56 108 GLN A CA 1
ATOM 851 C C . GLN A 1 108 ? -9.344 10.790 18.669 1.00 82.56 108 GLN A C 1
ATOM 853 O O . GLN A 1 108 ? -8.951 11.919 18.958 1.00 82.56 108 GLN A O 1
ATOM 858 N N . ILE A 1 109 ? -10.020 10.532 17.551 1.00 86.62 109 ILE A N 1
ATOM 859 C CA . ILE A 1 109 ? -10.335 11.549 16.550 1.00 86.62 109 ILE A CA 1
ATOM 860 C C . ILE A 1 109 ? -11.826 11.865 16.575 1.00 86.62 109 ILE A C 1
ATOM 862 O O . ILE A 1 109 ? -12.661 10.965 16.556 1.00 86.62 109 ILE A O 1
ATOM 866 N N . HIS A 1 110 ? -12.151 13.158 16.562 1.00 81.94 110 HIS A N 1
ATOM 867 C CA . HIS A 1 110 ? -13.531 13.647 16.506 1.00 81.94 110 HIS A CA 1
ATOM 868 C C . HIS A 1 110 ? -13.986 14.036 15.095 1.00 81.94 110 HIS A C 1
ATOM 870 O O . HIS A 1 110 ? -15.182 14.042 14.824 1.00 81.94 110 HIS A O 1
ATOM 876 N N . VAL A 1 111 ? -13.049 14.373 14.201 1.00 87.56 111 VAL A N 1
ATOM 877 C CA . VAL A 1 111 ? -13.349 14.845 12.843 1.00 87.56 111 VAL A CA 1
ATOM 878 C C . VAL A 1 111 ? -12.441 14.149 11.836 1.00 87.56 111 VAL A C 1
ATOM 880 O O . VAL A 1 111 ? -11.220 14.151 11.982 1.00 87.56 111 VAL A O 1
ATOM 883 N N . MET A 1 112 ? -13.048 13.582 10.796 1.00 94.50 112 MET A N 1
ATOM 884 C CA . MET A 1 112 ? -12.362 12.975 9.658 1.00 94.50 112 MET A CA 1
ATOM 885 C C . MET A 1 112 ? -12.958 13.530 8.365 1.00 94.50 112 MET A C 1
ATOM 887 O O . MET A 1 112 ? -14.165 13.748 8.270 1.00 94.50 112 MET A O 1
ATOM 891 N N . ILE A 1 113 ? -12.112 13.756 7.365 1.00 94.88 113 ILE A N 1
ATOM 892 C CA . ILE A 1 113 ? -12.549 14.046 6.000 1.00 94.88 113 ILE A CA 1
ATOM 893 C C . ILE A 1 113 ? -12.990 12.728 5.382 1.00 94.88 113 ILE A C 1
ATOM 895 O O . ILE A 1 113 ? -12.219 11.771 5.394 1.00 94.88 113 ILE A O 1
ATOM 899 N N . LYS A 1 114 ? -14.207 12.693 4.837 1.00 97.12 114 LYS A N 1
ATOM 900 C CA . LYS A 1 114 ? -14.782 11.520 4.180 1.00 97.12 114 LYS A CA 1
ATOM 901 C C . LYS A 1 114 ? -14.881 11.733 2.675 1.00 97.12 114 LYS A C 1
ATOM 903 O O . LYS A 1 114 ? -15.402 12.745 2.218 1.00 97.12 114 LYS A O 1
ATOM 908 N N . GLY A 1 115 ? -14.434 10.737 1.926 1.00 97.00 115 GLY A N 1
ATOM 909 C CA . GLY A 1 115 ? -14.589 10.618 0.486 1.00 97.00 115 GLY A CA 1
ATOM 910 C C . GLY A 1 115 ? -15.262 9.306 0.150 1.00 97.00 115 GLY A C 1
ATOM 911 O O . GLY A 1 115 ? -14.994 8.281 0.777 1.00 97.00 115 GLY A O 1
ATOM 912 N N . VAL A 1 116 ? -16.140 9.344 -0.844 1.00 97.00 116 VAL A N 1
ATOM 913 C CA . VAL A 1 116 ? -16.833 8.161 -1.342 1.00 97.00 116 VAL A CA 1
ATOM 914 C C . VAL A 1 116 ? -16.700 8.141 -2.852 1.00 97.00 116 VAL A C 1
ATOM 916 O O . VAL A 1 116 ? -17.052 9.111 -3.521 1.00 97.00 116 VAL A O 1
ATOM 919 N N . LEU A 1 117 ? -16.201 7.029 -3.380 1.00 96.69 117 LEU A N 1
ATOM 920 C CA . LEU A 1 117 ? -16.125 6.770 -4.809 1.00 96.69 117 LEU A CA 1
ATOM 921 C C . LEU A 1 117 ? -16.553 5.325 -5.054 1.00 96.69 117 LEU A C 1
ATOM 923 O O . LEU A 1 117 ? -15.942 4.391 -4.542 1.00 96.69 117 LEU A O 1
ATOM 927 N N . ASN A 1 118 ? -17.631 5.135 -5.814 1.00 95.00 118 ASN A N 1
ATOM 928 C CA . ASN A 1 118 ? -18.200 3.818 -6.100 1.00 95.00 118 ASN A CA 1
ATOM 929 C C . ASN A 1 118 ? -18.485 2.994 -4.824 1.00 95.00 118 ASN A C 1
ATOM 931 O O . ASN A 1 118 ? -19.410 3.300 -4.068 1.00 95.00 118 ASN A O 1
ATOM 935 N N . LYS A 1 119 ? -17.724 1.916 -4.598 1.00 94.38 119 LYS A N 1
ATOM 936 C CA . LYS A 1 119 ? -17.842 1.013 -3.436 1.00 94.38 119 LYS A CA 1
ATOM 937 C C . LYS A 1 119 ? -16.734 1.228 -2.400 1.00 94.38 119 LYS A C 1
ATOM 939 O O . LYS A 1 119 ? -16.661 0.469 -1.437 1.00 94.38 119 LYS A O 1
ATOM 944 N N . VAL A 1 120 ? -15.926 2.269 -2.577 1.00 96.88 120 VAL A N 1
ATOM 945 C CA . VAL A 1 120 ? -14.835 2.656 -1.688 1.00 96.88 120 VAL A CA 1
ATOM 946 C C . VAL A 1 120 ? -15.249 3.868 -0.864 1.00 96.88 120 VAL A C 1
ATOM 948 O O . VAL A 1 120 ? -15.677 4.888 -1.407 1.00 96.88 120 VAL A O 1
ATOM 951 N N . GLU A 1 121 ? -15.088 3.774 0.452 1.00 97.69 121 GLU A N 1
ATOM 952 C CA . GLU A 1 121 ? -15.113 4.934 1.342 1.00 97.69 121 GLU A CA 1
ATOM 953 C C . GLU A 1 121 ? -13.752 5.089 2.006 1.00 97.69 121 GLU A C 1
ATOM 955 O O . GLU A 1 121 ? -13.228 4.138 2.583 1.00 97.69 121 GLU A O 1
ATOM 960 N N . LEU A 1 122 ? -13.194 6.291 1.943 1.00 98.06 122 LEU A N 1
ATOM 961 C CA . LEU A 1 122 ? -11.978 6.648 2.653 1.00 98.06 122 LEU A CA 1
ATOM 962 C C . LEU A 1 122 ? -12.312 7.764 3.631 1.00 98.06 122 LEU A C 1
ATOM 964 O O . LEU A 1 122 ? -12.884 8.783 3.254 1.00 98.06 122 LEU A O 1
ATOM 968 N N . GLU A 1 123 ? -11.942 7.578 4.884 1.00 97.62 123 GLU A N 1
ATOM 969 C CA . GLU A 1 123 ? -12.000 8.599 5.915 1.00 97.62 123 GLU A CA 1
ATOM 970 C C . GLU A 1 123 ? -10.582 8.836 6.425 1.00 97.62 123 GLU A C 1
ATOM 972 O O . GLU A 1 123 ? -9.860 7.881 6.712 1.00 97.62 123 GLU A O 1
ATOM 977 N N . MET A 1 124 ? -10.161 10.095 6.549 1.00 97.12 124 MET A N 1
ATOM 978 C CA . MET A 1 124 ? -8.831 10.442 7.055 1.00 97.12 124 MET A CA 1
ATOM 979 C C . MET A 1 124 ? -8.860 11.654 7.976 1.00 97.12 124 MET A C 1
ATOM 981 O O . MET A 1 124 ? -9.565 12.632 7.737 1.00 97.12 124 MET A O 1
ATOM 985 N N . ALA A 1 125 ? -8.044 11.598 9.022 1.00 95.88 125 ALA A N 1
ATOM 986 C CA . ALA A 1 125 ? -7.779 12.711 9.919 1.00 95.88 125 ALA A CA 1
ATOM 987 C C . ALA A 1 125 ? -6.356 13.210 9.693 1.00 95.88 125 ALA A C 1
ATOM 989 O O . ALA A 1 125 ? -5.425 12.403 9.641 1.00 95.88 125 ALA A O 1
ATOM 990 N N . PHE A 1 126 ? -6.176 14.525 9.622 1.00 94.31 126 PHE A N 1
ATOM 991 C CA . PHE A 1 126 ? -4.874 15.150 9.401 1.00 94.31 126 PHE A CA 1
ATOM 992 C C . PHE A 1 126 ? -4.512 16.076 10.562 1.00 94.31 126 PHE A C 1
ATOM 994 O O . PHE A 1 126 ? -5.385 16.668 11.192 1.00 94.31 126 PHE A O 1
ATOM 1001 N N . SER A 1 127 ? -3.218 16.210 10.847 1.00 91.19 127 SER A N 1
ATOM 1002 C CA . SER A 1 127 ? -2.692 17.080 11.903 1.00 91.19 127 SER A CA 1
ATOM 1003 C C . SER A 1 127 ? -2.887 18.562 11.581 1.00 91.19 127 SER A C 1
ATOM 1005 O O . SER A 1 127 ? -3.117 19.371 12.478 1.00 91.19 127 SER A O 1
ATOM 1007 N N . LYS A 1 128 ? -2.788 18.914 10.298 1.00 88.00 128 LYS A N 1
ATOM 1008 C CA . LYS A 1 128 ? -3.019 20.247 9.744 1.00 88.00 128 LYS A CA 1
ATOM 1009 C C . LYS A 1 128 ? -3.691 20.093 8.392 1.00 88.00 128 LYS A C 1
ATOM 1011 O O . LYS A 1 128 ? -3.372 19.156 7.666 1.00 88.00 128 LYS A O 1
ATOM 1016 N N . LEU A 1 129 ? -4.576 21.025 8.050 1.00 85.81 129 LEU A N 1
ATOM 1017 C CA . LEU A 1 129 ? -5.195 21.063 6.732 1.00 85.81 129 LEU A CA 1
ATOM 1018 C C . LEU A 1 129 ? -4.332 21.884 5.767 1.00 85.81 129 LEU A C 1
ATOM 1020 O O . LEU A 1 129 ? -4.364 23.110 5.815 1.00 85.81 129 LEU A O 1
ATOM 1024 N N . SER A 1 130 ? -3.521 21.219 4.937 1.00 82.12 130 SER A N 1
ATOM 1025 C CA . SER A 1 130 ? -2.785 21.884 3.853 1.00 82.12 130 SER A CA 1
ATOM 1026 C C . SER A 1 130 ? -3.725 22.171 2.675 1.00 82.12 130 SER A C 1
ATOM 1028 O O . SER A 1 130 ? -4.717 21.465 2.477 1.00 82.12 130 SER A O 1
ATOM 1030 N N . ASN A 1 131 ? -3.388 23.172 1.857 1.00 84.81 131 ASN A N 1
ATOM 1031 C CA . ASN A 1 131 ? -4.163 23.513 0.656 1.00 84.81 131 ASN A CA 1
ATOM 1032 C C . ASN A 1 131 ? -4.254 22.345 -0.344 1.00 84.81 131 ASN A C 1
ATOM 1034 O O . ASN A 1 131 ? -5.195 22.279 -1.126 1.00 84.81 131 ASN A O 1
ATOM 1038 N N . ASN A 1 132 ? -3.308 21.406 -0.282 1.00 90.50 132 ASN A N 1
ATOM 1039 C CA . ASN A 1 132 ? -3.192 20.294 -1.221 1.00 90.50 132 ASN A CA 1
ATOM 1040 C C . ASN A 1 132 ? -3.943 19.035 -0.760 1.00 90.50 132 ASN A C 1
ATOM 1042 O O . ASN A 1 132 ? -4.041 18.075 -1.521 1.00 90.50 132 ASN A O 1
ATOM 1046 N N . ILE A 1 133 ? -4.454 18.997 0.481 1.00 91.75 133 ILE A N 1
ATOM 1047 C CA . ILE A 1 133 ? -5.062 17.779 1.049 1.00 91.75 133 ILE A CA 1
ATOM 1048 C C . ILE A 1 133 ? -6.215 17.281 0.202 1.00 91.75 133 ILE A C 1
ATOM 1050 O O . ILE A 1 133 ? -6.317 16.081 -0.017 1.00 91.75 133 ILE A O 1
ATOM 1054 N N . TYR A 1 134 ? -7.083 18.179 -0.257 1.00 91.88 134 TYR A N 1
ATOM 1055 C CA . TYR A 1 134 ? -8.253 17.782 -1.030 1.00 91.88 134 TYR A CA 1
ATOM 1056 C C . TYR A 1 134 ? -7.857 17.041 -2.315 1.00 91.88 134 TYR A C 1
ATOM 1058 O O . TYR A 1 134 ? -8.405 15.984 -2.624 1.00 91.88 134 TYR A O 1
ATOM 1066 N N . GLU A 1 135 ? -6.861 17.555 -3.034 1.00 94.31 135 GLU A N 1
ATOM 1067 C CA . GLU A 1 135 ? -6.356 16.938 -4.260 1.00 94.31 135 GLU A CA 1
ATOM 1068 C C . GLU A 1 135 ? -5.661 15.604 -3.970 1.00 94.31 135 GLU A C 1
ATOM 1070 O O . GLU A 1 135 ? -6.003 14.590 -4.576 1.00 94.31 135 GLU A O 1
ATOM 1075 N N . TRP A 1 136 ? -4.767 15.563 -2.980 1.00 95.56 136 TRP A N 1
ATOM 1076 C CA . TRP A 1 136 ? -4.101 14.333 -2.544 1.00 95.56 136 TRP A CA 1
ATOM 1077 C C . TRP A 1 136 ? -5.077 13.242 -2.105 1.00 95.56 136 TRP A C 1
ATOM 1079 O O . TRP A 1 136 ? -4.925 12.073 -2.459 1.00 95.56 136 TRP A O 1
ATOM 1089 N N . PHE A 1 137 ? -6.101 13.630 -1.353 1.00 95.00 137 PHE A N 1
ATOM 1090 C CA . PHE A 1 137 ? -7.150 12.740 -0.886 1.00 95.00 137 PHE A CA 1
ATOM 1091 C C . PHE A 1 137 ? -7.958 12.166 -2.055 1.00 95.00 137 PHE A C 1
ATOM 1093 O O . PHE A 1 137 ? -8.205 10.962 -2.097 1.00 95.00 137 PHE A O 1
ATOM 1100 N N . ASN A 1 138 ? -8.298 12.994 -3.047 1.00 95.12 138 ASN A N 1
ATOM 1101 C CA . ASN A 1 138 ? -8.975 12.539 -4.260 1.00 95.12 138 ASN A CA 1
ATOM 1102 C C . ASN A 1 138 ? -8.106 11.599 -5.103 1.00 95.12 138 ASN A C 1
ATOM 1104 O O . ASN A 1 138 ? -8.614 10.600 -5.611 1.00 95.12 138 ASN A O 1
ATOM 1108 N N . ILE A 1 139 ? -6.810 11.887 -5.246 1.00 96.75 139 ILE A N 1
ATOM 1109 C CA . ILE A 1 139 ? -5.869 11.008 -5.953 1.00 96.75 139 ILE A CA 1
ATOM 1110 C C . ILE A 1 139 ? -5.784 9.654 -5.245 1.00 96.75 139 ILE A C 1
ATOM 1112 O O . ILE A 1 139 ? -5.901 8.617 -5.900 1.00 96.75 139 ILE A O 1
ATOM 1116 N N . MET A 1 140 ? -5.649 9.645 -3.916 1.00 96.94 140 MET A N 1
ATOM 1117 C CA . MET A 1 140 ? -5.626 8.410 -3.131 1.00 96.94 140 MET A CA 1
ATOM 1118 C C . MET A 1 140 ? -6.928 7.620 -3.298 1.00 96.94 140 MET A C 1
ATOM 1120 O O . MET A 1 140 ? -6.883 6.432 -3.601 1.00 96.94 140 MET A O 1
ATOM 1124 N N . LEU A 1 141 ? -8.087 8.274 -3.173 1.00 96.44 141 LEU A N 1
ATOM 1125 C CA . LEU A 1 141 ? -9.392 7.626 -3.318 1.00 96.44 141 LEU A CA 1
ATOM 1126 C C . LEU A 1 141 ? -9.578 6.990 -4.706 1.00 96.44 141 LEU A C 1
ATOM 1128 O O . LEU A 1 141 ? -10.020 5.846 -4.793 1.00 96.44 141 LEU A O 1
ATOM 1132 N N . LYS A 1 142 ? -9.195 7.696 -5.780 1.00 96.56 142 LYS A N 1
ATOM 1133 C CA . LYS A 1 142 ? -9.209 7.159 -7.154 1.00 96.56 142 LYS A CA 1
ATOM 1134 C C . LYS A 1 142 ? -8.274 5.956 -7.301 1.00 96.56 142 LYS A C 1
ATOM 1136 O O . LYS A 1 142 ? -8.679 4.934 -7.841 1.00 96.56 142 LYS A O 1
ATOM 1141 N N . SER A 1 143 ? -7.053 6.061 -6.778 1.00 96.94 143 SER A N 1
ATOM 1142 C CA . SER A 1 143 ? -6.047 4.990 -6.858 1.00 96.94 143 SER A CA 1
ATOM 1143 C C . SER A 1 143 ? -6.495 3.728 -6.113 1.00 96.94 143 SER A C 1
ATOM 1145 O O . SER A 1 143 ? -6.260 2.612 -6.575 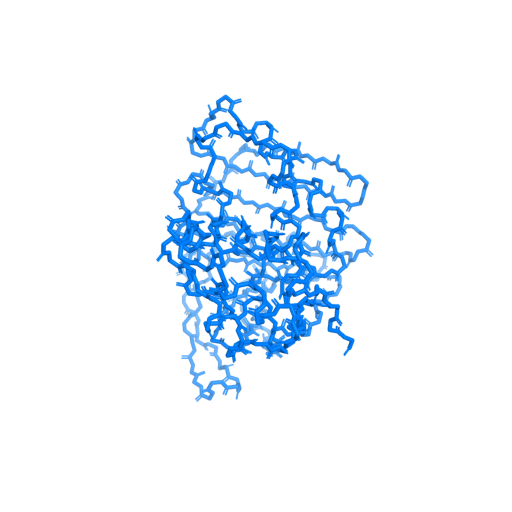1.00 96.94 143 SER A O 1
ATOM 1147 N N . ILE A 1 144 ? -7.172 3.894 -4.971 1.00 96.38 144 ILE A N 1
ATOM 1148 C CA . ILE A 1 144 ? -7.773 2.789 -4.217 1.00 96.38 144 ILE A CA 1
ATOM 1149 C C . ILE A 1 144 ? -8.902 2.140 -5.018 1.00 96.38 144 ILE A C 1
ATOM 1151 O O . ILE A 1 144 ? -8.913 0.920 -5.131 1.00 96.38 144 ILE A O 1
ATOM 1155 N N . ASP A 1 145 ? -9.843 2.910 -5.572 1.00 95.44 145 ASP A N 1
ATOM 1156 C CA . ASP A 1 145 ? -10.968 2.333 -6.325 1.00 95.44 145 ASP A CA 1
ATOM 1157 C C . ASP A 1 145 ? -10.509 1.527 -7.548 1.00 95.44 145 ASP A C 1
ATOM 1159 O O . ASP A 1 145 ? -11.061 0.461 -7.817 1.00 95.44 145 ASP A O 1
ATOM 1163 N N . GLU A 1 146 ? -9.447 1.968 -8.224 1.00 94.69 146 GLU A N 1
ATOM 1164 C CA . GLU A 1 146 ? -8.853 1.256 -9.363 1.00 94.69 146 GLU A CA 1
ATOM 1165 C C . GLU A 1 146 ? -8.117 -0.030 -8.980 1.00 94.69 146 GLU A C 1
ATOM 1167 O O . GLU A 1 146 ? -7.987 -0.938 -9.799 1.00 94.69 146 GLU A O 1
ATOM 1172 N N . THR A 1 147 ? -7.628 -0.129 -7.742 1.00 93.56 147 THR A N 1
ATOM 1173 C CA . THR A 1 147 ? -6.774 -1.244 -7.299 1.00 93.56 147 THR A CA 1
ATOM 1174 C C . THR A 1 147 ? -7.377 -2.081 -6.177 1.00 93.56 147 THR A C 1
ATOM 1176 O O . THR A 1 147 ? -6.715 -2.990 -5.679 1.00 93.56 147 THR A O 1
ATOM 1179 N N . LYS A 1 148 ? -8.635 -1.831 -5.797 1.00 90.44 148 LYS A N 1
ATOM 1180 C CA . LYS A 1 148 ? -9.315 -2.402 -4.617 1.00 90.44 148 LYS A CA 1
ATOM 1181 C C . LYS A 1 148 ? -9.256 -3.924 -4.486 1.00 90.44 148 LYS A C 1
ATOM 1183 O O . LYS A 1 148 ? -9.196 -4.443 -3.369 1.00 90.44 148 LYS A O 1
ATOM 1188 N N . ASP A 1 149 ? -9.199 -4.651 -5.596 1.00 88.69 149 ASP A N 1
ATOM 1189 C CA . ASP A 1 149 ? -9.095 -6.114 -5.585 1.00 88.69 149 ASP A CA 1
ATOM 1190 C C . ASP A 1 149 ? -7.692 -6.603 -5.184 1.00 88.69 149 ASP A C 1
ATOM 1192 O O . ASP A 1 149 ? -7.542 -7.670 -4.581 1.00 88.69 149 ASP A O 1
ATOM 1196 N N . LYS A 1 150 ? -6.671 -5.775 -5.425 1.00 89.56 150 LYS A N 1
ATOM 1197 C CA . LYS A 1 150 ? -5.244 -6.067 -5.224 1.00 89.56 150 LYS A CA 1
ATOM 1198 C C . LYS A 1 150 ? -4.684 -5.526 -3.904 1.00 89.56 150 LYS A C 1
ATOM 1200 O O . LYS A 1 150 ? -3.578 -5.905 -3.522 1.00 89.56 150 LYS A O 1
ATOM 1205 N N . ILE A 1 151 ? -5.427 -4.668 -3.197 1.00 88.69 151 ILE A N 1
ATOM 1206 C CA . ILE A 1 151 ? -4.961 -4.027 -1.958 1.00 88.69 151 ILE A CA 1
ATOM 1207 C C . ILE A 1 151 ? -4.666 -5.066 -0.870 1.00 88.69 151 ILE A C 1
ATOM 1209 O O . ILE A 1 151 ? -5.485 -5.937 -0.563 1.00 88.69 151 ILE A O 1
ATOM 1213 N N . LYS A 1 152 ? -3.494 -4.913 -0.249 1.00 88.44 152 LYS A N 1
ATOM 1214 C CA . LYS A 1 152 ? -3.067 -5.600 0.974 1.00 88.44 152 LYS A CA 1
ATOM 1215 C C . LYS A 1 152 ? -2.800 -4.566 2.063 1.00 88.44 152 LYS A C 1
ATOM 1217 O O . LYS A 1 152 ? -2.670 -3.375 1.778 1.00 88.44 152 LYS A O 1
ATOM 1222 N N . ILE A 1 153 ? -2.684 -5.007 3.312 1.00 88.50 153 ILE A N 1
ATOM 1223 C CA . ILE A 1 153 ? -2.437 -4.089 4.435 1.00 88.50 153 ILE A CA 1
ATOM 1224 C C . ILE A 1 153 ? -1.074 -3.414 4.280 1.00 88.50 153 ILE A C 1
ATOM 1226 O O . ILE A 1 153 ? -0.930 -2.224 4.536 1.00 88.50 153 ILE A O 1
ATOM 1230 N N . GLU A 1 154 ? -0.084 -4.153 3.805 1.00 88.38 154 GLU A N 1
ATOM 1231 C CA . GLU A 1 154 ? 1.281 -3.694 3.618 1.00 88.38 154 GLU A CA 1
ATOM 1232 C C . GLU A 1 154 ? 1.408 -2.692 2.474 1.00 88.38 154 GLU A C 1
ATOM 1234 O O . GLU A 1 154 ? 2.131 -1.701 2.606 1.00 88.38 154 GLU A O 1
ATOM 1239 N N . THR A 1 155 ? 0.705 -2.925 1.360 1.00 93.31 155 THR A N 1
ATOM 1240 C CA . THR A 1 155 ? 0.705 -1.993 0.227 1.00 93.31 155 THR A CA 1
ATOM 1241 C C . THR A 1 155 ? -0.078 -0.730 0.566 1.00 93.31 155 THR A C 1
ATOM 1243 O O . THR A 1 155 ? 0.395 0.368 0.276 1.00 93.31 155 THR A O 1
ATOM 1246 N N . LEU A 1 156 ? -1.205 -0.856 1.279 1.00 94.50 156 LEU A N 1
ATOM 1247 C CA . LEU A 1 156 ? -1.946 0.282 1.822 1.00 94.50 156 LEU A CA 1
ATOM 1248 C C . LEU A 1 156 ? -1.094 1.093 2.798 1.00 94.50 156 LEU A C 1
ATOM 1250 O O . LEU A 1 156 ? -1.013 2.311 2.673 1.00 94.50 156 LEU A O 1
ATOM 1254 N N . TYR A 1 157 ? -0.423 0.437 3.744 1.00 93.56 157 TYR A N 1
ATOM 1255 C CA . TYR A 1 157 ? 0.446 1.113 4.702 1.00 93.56 157 TYR A CA 1
ATOM 1256 C C . TYR A 1 157 ? 1.586 1.856 3.999 1.00 93.56 157 TYR A C 1
ATOM 1258 O O . TYR A 1 157 ? 1.849 3.017 4.312 1.00 93.56 157 TYR A O 1
ATOM 1266 N N . LYS A 1 158 ? 2.211 1.241 2.988 1.00 94.69 158 LYS A N 1
ATOM 1267 C CA . LYS A 1 158 ? 3.238 1.902 2.174 1.00 94.69 158 LYS A CA 1
ATOM 1268 C C . LYS A 1 158 ? 2.686 3.116 1.422 1.00 94.69 158 LYS A C 1
ATOM 1270 O O . LYS A 1 158 ? 3.330 4.162 1.404 1.00 94.69 158 LYS A O 1
ATOM 1275 N N . ALA A 1 159 ? 1.494 2.997 0.844 1.00 96.88 159 ALA A N 1
ATOM 1276 C CA . ALA A 1 159 ? 0.821 4.100 0.166 1.00 96.88 159 ALA A CA 1
ATOM 1277 C C . ALA A 1 159 ? 0.466 5.239 1.139 1.00 96.88 159 ALA A C 1
ATOM 1279 O O . ALA A 1 159 ? 0.638 6.406 0.799 1.00 96.88 159 ALA A O 1
ATOM 1280 N N . LEU A 1 160 ? 0.061 4.924 2.374 1.00 96.81 160 LEU A N 1
ATOM 1281 C CA . LEU A 1 160 ? -0.170 5.917 3.427 1.00 96.81 160 LEU A CA 1
ATOM 1282 C C . LEU A 1 160 ? 1.124 6.636 3.830 1.00 96.81 160 LEU A C 1
ATOM 1284 O O . LEU A 1 160 ? 1.102 7.852 3.975 1.00 96.81 160 LEU A O 1
ATOM 1288 N N . GLN A 1 161 ? 2.250 5.927 3.965 1.00 96.00 161 GLN A N 1
ATOM 1289 C CA . GLN A 1 161 ? 3.560 6.547 4.228 1.00 96.00 161 GLN A CA 1
ATOM 1290 C C . GLN A 1 161 ? 4.012 7.461 3.084 1.00 96.00 161 GLN A C 1
ATOM 1292 O O . GLN A 1 161 ? 4.578 8.532 3.316 1.00 96.00 161 GLN A O 1
ATOM 1297 N N . PHE A 1 162 ? 3.762 7.040 1.844 1.00 96.50 162 PHE A N 1
ATOM 1298 C CA . PHE A 1 162 ? 4.033 7.846 0.662 1.00 96.50 162 PHE A CA 1
ATOM 1299 C C . PHE A 1 162 ? 3.194 9.127 0.679 1.00 96.50 162 PHE A C 1
ATOM 1301 O O . PHE A 1 162 ? 3.743 10.226 0.644 1.00 96.50 162 PHE A O 1
ATOM 1308 N N . LEU A 1 163 ? 1.873 8.984 0.810 1.00 96.31 163 LEU A N 1
ATOM 1309 C CA . LEU A 1 163 ? 0.932 10.095 0.884 1.00 96.31 163 LEU A CA 1
ATOM 1310 C C . LEU A 1 163 ? 1.321 11.069 1.999 1.00 96.31 163 LEU A C 1
ATOM 1312 O O . LEU A 1 163 ? 1.514 12.247 1.727 1.00 96.31 163 LEU A O 1
ATOM 1316 N N . ASP A 1 164 ? 1.501 10.571 3.225 1.00 95.69 164 ASP A N 1
ATOM 1317 C CA . ASP A 1 164 ? 1.836 11.360 4.414 1.00 95.69 164 ASP A CA 1
ATOM 1318 C C . ASP A 1 164 ? 3.038 12.283 4.204 1.00 95.69 164 ASP A C 1
ATOM 1320 O O . ASP A 1 164 ? 3.001 13.452 4.601 1.00 95.69 164 ASP A O 1
ATOM 1324 N N . TYR A 1 165 ? 4.074 11.758 3.549 1.00 95.25 165 TYR A N 1
ATOM 1325 C CA . TYR A 1 165 ? 5.284 12.496 3.220 1.00 95.25 165 TYR A CA 1
ATOM 1326 C C . TYR A 1 165 ? 5.008 13.615 2.204 1.00 95.25 165 TYR A C 1
ATOM 1328 O O . TYR A 1 165 ? 5.493 14.737 2.364 1.00 95.25 165 TYR A O 1
ATOM 1336 N N . PHE A 1 166 ? 4.200 13.334 1.177 1.00 94.38 166 PHE A N 1
ATOM 1337 C CA . PHE A 1 166 ? 3.960 14.258 0.070 1.00 94.38 166 PHE A CA 1
ATOM 1338 C C . PHE A 1 166 ? 2.788 15.237 0.269 1.00 94.38 166 PHE A C 1
ATOM 1340 O O . PHE A 1 166 ? 2.655 16.163 -0.526 1.00 94.38 166 PHE A O 1
ATOM 1347 N N . LEU A 1 167 ? 1.999 15.131 1.346 1.00 93.25 167 LEU A N 1
ATOM 1348 C CA . LEU A 1 167 ? 0.816 15.981 1.605 1.00 93.25 167 LEU A CA 1
ATOM 1349 C C . LEU A 1 167 ? 1.061 17.501 1.541 1.00 93.25 167 LEU A C 1
ATOM 1351 O O . LEU A 1 167 ? 0.132 18.272 1.289 1.00 93.25 167 LEU A O 1
ATOM 1355 N N . ASN A 1 168 ? 2.289 17.954 1.800 1.00 90.25 168 ASN A N 1
ATOM 1356 C CA . ASN A 1 168 ? 2.648 19.377 1.769 1.00 90.25 168 ASN A CA 1
ATOM 1357 C C . ASN A 1 168 ? 3.161 19.851 0.400 1.00 90.25 168 ASN A C 1
ATOM 1359 O O . ASN A 1 168 ? 3.387 21.043 0.213 1.00 90.25 168 ASN A O 1
ATOM 1363 N N . TYR A 1 169 ? 3.318 18.943 -0.559 1.00 91.88 169 TYR A N 1
ATOM 1364 C CA . TYR A 1 169 ? 3.753 19.245 -1.917 1.00 91.88 169 TYR A CA 1
ATOM 1365 C C . TYR A 1 169 ? 2.539 19.292 -2.849 1.00 91.88 169 TYR A C 1
ATOM 1367 O O . TYR A 1 169 ? 1.585 18.544 -2.621 1.00 91.88 169 TYR A O 1
ATOM 1375 N N . PRO A 1 170 ? 2.534 20.160 -3.874 1.00 91.62 170 PRO A N 1
ATOM 1376 C CA . PRO A 1 170 ? 1.476 20.161 -4.875 1.00 91.62 170 PRO A CA 1
ATOM 1377 C C . PRO A 1 170 ? 1.413 18.800 -5.578 1.00 91.62 170 PRO A C 1
ATOM 1379 O O . PRO A 1 170 ? 2.454 18.321 -6.050 1.00 91.62 170 PRO A O 1
ATOM 1382 N N . PRO A 1 171 ? 0.242 18.153 -5.637 1.00 91.88 171 PRO A N 1
ATOM 1383 C CA . PRO A 1 171 ? 0.104 16.924 -6.385 1.00 91.88 171 PRO A CA 1
ATOM 1384 C C . PRO A 1 171 ? 0.129 17.201 -7.890 1.00 91.88 171 PRO A C 1
ATOM 1386 O O . PRO A 1 171 ? -0.205 18.279 -8.376 1.00 91.88 171 PRO A O 1
ATOM 1389 N N . SER A 1 172 ? 0.502 16.174 -8.637 1.00 90.19 172 SER A N 1
ATOM 1390 C CA . SER A 1 172 ? 0.308 16.064 -10.080 1.00 90.19 172 SER A CA 1
ATOM 1391 C C . SER A 1 172 ? -0.551 14.839 -10.373 1.00 90.19 172 SER A C 1
ATOM 1393 O O . SER A 1 172 ? -0.512 13.856 -9.632 1.00 90.19 172 SER A O 1
ATOM 1395 N N . GLU A 1 173 ? -1.292 14.858 -11.481 1.00 82.56 173 GLU A N 1
ATOM 1396 C CA . GLU A 1 173 ? -2.149 13.727 -11.878 1.00 82.56 173 GLU A CA 1
ATOM 1397 C C . GLU A 1 173 ? -1.370 12.407 -12.007 1.00 82.56 173 GLU A C 1
ATOM 1399 O O . GLU A 1 173 ? -1.904 11.345 -11.701 1.00 82.56 173 GLU A O 1
ATOM 1404 N N . SER A 1 174 ? -0.077 12.464 -12.348 1.00 87.06 174 SER A N 1
ATOM 1405 C CA . SER A 1 174 ? 0.794 11.282 -12.415 1.00 87.06 174 SER A CA 1
ATOM 1406 C C . SER A 1 174 ? 0.892 10.512 -11.094 1.00 87.06 174 SER A C 1
ATOM 1408 O O . SER A 1 174 ? 1.133 9.311 -11.114 1.00 87.06 174 SER A O 1
ATOM 1410 N N . TYR A 1 175 ? 0.686 11.151 -9.935 1.00 92.12 175 TYR A N 1
ATOM 1411 C CA . TYR A 1 175 ? 0.746 10.447 -8.648 1.00 92.12 175 TYR A CA 1
ATOM 1412 C C . TYR A 1 175 ? -0.389 9.449 -8.442 1.00 92.12 175 TYR A C 1
ATOM 1414 O O . TYR A 1 175 ? -0.273 8.575 -7.582 1.00 92.12 175 TYR A O 1
ATOM 1422 N N . LYS A 1 176 ? -1.458 9.544 -9.233 1.00 92.44 176 LYS A N 1
ATOM 1423 C CA . LYS A 1 176 ? -2.495 8.520 -9.277 1.00 92.44 176 LYS A CA 1
ATOM 1424 C C . LYS A 1 176 ? -1.904 7.176 -9.709 1.00 92.44 176 LYS A C 1
ATOM 1426 O O . LYS A 1 176 ? -2.056 6.187 -9.000 1.00 92.44 176 LYS A O 1
ATOM 1431 N N . ASP A 1 177 ? -1.141 7.164 -10.800 1.00 88.56 177 ASP A N 1
ATOM 1432 C CA . ASP A 1 177 ? -0.496 5.947 -11.304 1.00 88.56 177 ASP A CA 1
ATOM 1433 C C . ASP A 1 177 ? 0.553 5.427 -10.311 1.00 88.56 177 ASP A C 1
ATOM 1435 O O . ASP A 1 177 ? 0.705 4.221 -10.126 1.00 88.56 177 ASP A O 1
ATOM 1439 N N . PHE A 1 178 ? 1.230 6.329 -9.594 1.00 93.44 178 PHE A N 1
ATOM 1440 C CA . PHE A 1 178 ? 2.219 5.954 -8.582 1.00 93.44 178 PHE A CA 1
ATOM 1441 C C . PHE A 1 178 ? 1.552 5.250 -7.408 1.00 93.44 178 PHE A C 1
ATOM 1443 O O . PHE A 1 178 ? 1.996 4.184 -6.989 1.00 93.44 178 PHE A O 1
ATOM 1450 N N . LEU A 1 179 ? 0.483 5.838 -6.870 1.00 96.06 179 LEU A N 1
ATOM 1451 C CA . LEU A 1 179 ? -0.254 5.253 -5.759 1.00 96.06 179 LEU A CA 1
ATOM 1452 C C . LEU A 1 179 ? -0.931 3.949 -6.179 1.00 96.06 179 LEU A C 1
ATOM 1454 O O . LEU A 1 179 ? -0.867 2.984 -5.421 1.00 96.06 179 LEU A O 1
ATOM 1458 N N . ALA A 1 180 ? -1.492 3.870 -7.388 1.00 94.31 180 ALA A N 1
ATOM 1459 C CA . ALA A 1 180 ? -2.032 2.629 -7.935 1.00 94.31 180 ALA A CA 1
ATOM 1460 C C . ALA A 1 180 ? -0.951 1.535 -8.024 1.00 94.31 180 ALA A C 1
ATOM 1462 O O . ALA A 1 180 ? -1.172 0.397 -7.595 1.00 94.31 180 ALA A O 1
ATOM 1463 N N . LEU A 1 181 ? 0.251 1.876 -8.495 1.00 94.25 181 LEU A N 1
ATOM 1464 C CA . LEU A 1 181 ? 1.369 0.939 -8.565 1.00 94.25 181 LEU A CA 1
ATOM 1465 C C . LEU A 1 181 ? 1.840 0.504 -7.168 1.00 94.25 181 LEU A C 1
ATOM 1467 O O . LEU A 1 181 ? 2.069 -0.682 -6.950 1.00 94.25 181 LEU A O 1
ATOM 1471 N N . ILE A 1 182 ? 1.912 1.416 -6.188 1.00 96.50 182 ILE A N 1
ATOM 1472 C CA . ILE A 1 182 ? 2.237 1.071 -4.792 1.00 96.50 182 ILE A CA 1
ATOM 1473 C C . ILE A 1 182 ? 1.180 0.124 -4.214 1.00 96.50 182 ILE A C 1
ATOM 1475 O O . ILE A 1 182 ? 1.536 -0.918 -3.661 1.00 96.50 182 ILE A O 1
ATOM 1479 N N . LEU A 1 183 ? -0.106 0.452 -4.361 1.00 95.62 183 LEU A N 1
ATOM 1480 C CA . LEU A 1 183 ? -1.232 -0.319 -3.822 1.00 95.62 183 LEU A CA 1
ATOM 1481 C C . LEU A 1 183 ? -1.314 -1.730 -4.418 1.00 95.62 183 LEU A C 1
ATOM 1483 O O . LEU A 1 183 ? -1.629 -2.682 -3.701 1.00 95.62 183 LEU A O 1
ATOM 1487 N N . SER A 1 184 ? -0.969 -1.879 -5.696 1.00 94.44 184 SER A N 1
ATOM 1488 C CA . SER A 1 184 ? -0.967 -3.160 -6.412 1.00 94.44 184 SER A CA 1
ATOM 1489 C C . SER A 1 184 ? 0.386 -3.883 -6.411 1.00 94.44 184 SER A C 1
ATOM 1491 O O . SER A 1 184 ? 0.487 -4.991 -6.931 1.00 94.44 184 SER A O 1
ATOM 1493 N N . SER A 1 185 ? 1.421 -3.320 -5.783 1.00 94.31 185 SER A N 1
ATOM 1494 C CA . SER A 1 185 ? 2.818 -3.766 -5.924 1.00 94.31 185 SER A CA 1
ATOM 1495 C C . SER A 1 185 ? 3.141 -5.193 -5.471 1.00 94.31 185 SER A C 1
ATOM 1497 O O . SER A 1 185 ? 4.192 -5.723 -5.827 1.00 94.31 185 SER A O 1
ATOM 1499 N N . MET A 1 186 ? 2.269 -5.838 -4.696 1.00 92.00 186 MET A N 1
ATOM 1500 C CA . MET A 1 186 ? 2.402 -7.263 -4.362 1.00 92.00 186 MET A CA 1
ATOM 1501 C C . MET A 1 186 ? 1.892 -8.198 -5.461 1.00 92.00 186 MET A C 1
ATOM 1503 O O . MET A 1 186 ? 2.222 -9.377 -5.444 1.00 92.00 186 MET A O 1
ATOM 1507 N N . SER A 1 187 ? 1.090 -7.683 -6.392 1.00 91.56 187 SER A N 1
ATOM 1508 C CA . SER A 1 187 ? 0.524 -8.413 -7.537 1.00 91.56 187 SER A CA 1
ATOM 1509 C C . SER A 1 187 ? 1.160 -7.997 -8.865 1.00 91.56 187 SER A C 1
ATOM 1511 O O . SER A 1 187 ? 0.707 -8.432 -9.916 1.00 91.56 187 SER A O 1
ATOM 1513 N N . VAL A 1 188 ? 2.180 -7.135 -8.833 1.00 93.38 188 VAL A N 1
ATOM 1514 C CA . VAL A 1 188 ? 2.864 -6.616 -10.020 1.00 93.38 188 VAL A CA 1
ATOM 1515 C C . VAL A 1 188 ? 4.340 -6.977 -9.942 1.00 93.38 188 VAL A C 1
ATOM 1517 O O . VAL A 1 188 ? 4.997 -6.753 -8.924 1.00 93.38 188 VAL A O 1
ATOM 1520 N N . THR A 1 189 ? 4.861 -7.514 -11.034 1.00 95.00 189 THR A N 1
ATOM 1521 C CA . THR A 1 189 ? 6.286 -7.703 -11.297 1.00 95.00 189 THR A CA 1
ATOM 1522 C C . THR A 1 189 ? 6.627 -7.090 -12.655 1.00 95.00 189 THR A C 1
ATOM 1524 O O . THR A 1 189 ? 5.824 -6.366 -13.242 1.00 95.00 189 THR A O 1
ATOM 1527 N N . TYR A 1 190 ? 7.833 -7.328 -13.150 1.00 95.31 190 TYR A N 1
ATOM 1528 C CA . TYR A 1 190 ? 8.234 -6.928 -14.487 1.00 95.31 190 TYR A CA 1
ATOM 1529 C C . TYR A 1 190 ? 9.205 -7.933 -15.086 1.00 95.31 190 TYR A C 1
ATOM 1531 O O . TYR A 1 190 ? 9.917 -8.657 -14.380 1.00 95.31 190 TYR A O 1
ATOM 1539 N N . LYS A 1 191 ? 9.267 -7.900 -16.413 1.00 96.19 191 LYS A N 1
ATOM 1540 C CA . LYS A 1 191 ? 10.244 -8.615 -17.221 1.00 96.19 191 LYS A CA 1
ATOM 1541 C C . LYS A 1 191 ? 11.149 -7.621 -17.934 1.00 96.19 191 LYS A C 1
ATOM 1543 O O . LYS A 1 191 ? 10.666 -6.619 -18.454 1.00 96.19 191 LYS A O 1
ATOM 1548 N N . VAL A 1 192 ? 12.446 -7.898 -17.952 1.00 96.19 192 VAL A N 1
ATOM 1549 C CA . VAL A 1 192 ? 13.455 -7.094 -18.643 1.00 96.19 192 VAL A CA 1
ATOM 1550 C C . VAL A 1 192 ? 13.679 -7.659 -20.047 1.00 96.19 192 VAL A C 1
ATOM 1552 O O . VAL A 1 192 ? 13.752 -8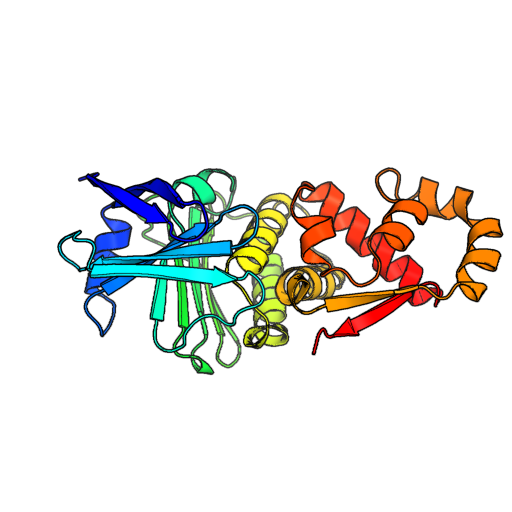.875 -20.233 1.00 96.19 192 VAL A O 1
ATOM 1555 N N . ASP A 1 193 ? 13.783 -6.779 -21.043 1.00 96.00 193 ASP A N 1
ATOM 1556 C CA . ASP A 1 193 ? 14.199 -7.143 -22.398 1.00 96.00 193 ASP A CA 1
ATOM 1557 C C . ASP A 1 193 ? 15.720 -6.971 -22.549 1.00 96.00 193 ASP A C 1
ATOM 1559 O O . ASP A 1 193 ? 16.244 -5.861 -22.677 1.00 96.00 193 ASP A O 1
ATOM 1563 N N . ASP A 1 194 ? 16.439 -8.096 -22.590 1.00 92.38 194 ASP A N 1
ATOM 1564 C CA . ASP A 1 194 ? 17.898 -8.140 -22.748 1.00 92.38 194 ASP A CA 1
ATOM 1565 C C . ASP A 1 194 ? 18.407 -7.400 -23.998 1.00 92.38 194 ASP A C 1
ATOM 1567 O O . ASP A 1 194 ? 19.544 -6.921 -24.028 1.00 92.38 194 ASP A O 1
ATOM 1571 N N . ARG A 1 195 ? 17.602 -7.312 -25.066 1.00 92.81 195 ARG A N 1
ATOM 1572 C CA . ARG A 1 195 ? 17.969 -6.572 -26.282 1.00 92.81 195 ARG A CA 1
ATOM 1573 C C . ARG A 1 195 ? 17.869 -5.077 -26.033 1.00 92.81 195 ARG A C 1
ATOM 1575 O O . ARG A 1 195 ? 18.808 -4.354 -26.363 1.00 92.81 195 ARG A O 1
ATOM 1582 N N . ALA A 1 196 ? 16.777 -4.626 -25.422 1.00 93.25 196 ALA A N 1
ATOM 1583 C CA . ALA A 1 196 ? 16.570 -3.223 -25.081 1.00 93.25 196 ALA A CA 1
ATOM 1584 C C . ALA A 1 196 ? 17.619 -2.721 -24.075 1.00 93.25 196 ALA A C 1
ATOM 1586 O O . ALA A 1 196 ? 18.129 -1.610 -24.227 1.00 93.25 196 ALA A O 1
ATOM 1587 N N . VAL A 1 197 ? 18.042 -3.562 -23.123 1.00 92.62 197 VAL A N 1
ATOM 1588 C CA . VAL A 1 197 ? 19.127 -3.245 -22.173 1.00 92.62 197 VAL A CA 1
ATOM 1589 C C . VAL A 1 197 ? 20.434 -2.878 -22.888 1.00 92.62 197 VAL A C 1
ATOM 1591 O O . VAL A 1 197 ? 21.128 -1.953 -22.462 1.00 92.62 197 VAL A O 1
ATOM 1594 N N . LYS A 1 198 ? 20.766 -3.530 -24.012 1.00 91.19 198 LYS A N 1
ATOM 1595 C CA . LYS A 1 198 ? 21.975 -3.194 -24.792 1.00 91.19 198 LYS A CA 1
ATOM 1596 C C . LYS A 1 198 ? 21.922 -1.775 -25.352 1.00 91.19 198 LYS A C 1
ATOM 1598 O O . LYS A 1 198 ? 22.933 -1.080 -25.339 1.00 91.19 198 LYS A O 1
ATOM 1603 N N . TYR A 1 199 ? 20.756 -1.336 -25.818 1.00 89.69 199 TYR A N 1
ATOM 1604 C CA . TYR A 1 199 ? 20.563 0.036 -26.293 1.00 89.69 199 TYR A CA 1
ATOM 1605 C C . TYR A 1 199 ? 20.495 1.027 -25.131 1.00 89.69 199 TYR A C 1
ATOM 1607 O O . TYR A 1 199 ? 21.080 2.107 -25.209 1.00 89.69 199 TYR A O 1
ATOM 1615 N N . TYR A 1 200 ? 19.860 0.640 -24.021 1.00 92.62 200 TYR A N 1
ATOM 1616 C CA . TYR A 1 200 ? 19.836 1.432 -22.795 1.00 92.62 200 TYR A CA 1
ATOM 1617 C C . TYR A 1 200 ? 21.252 1.735 -22.289 1.00 92.62 200 TYR A C 1
ATOM 1619 O O . TYR A 1 200 ? 21.512 2.855 -21.858 1.00 92.62 200 TYR A O 1
ATOM 1627 N N . ALA A 1 201 ? 22.198 0.797 -22.418 1.00 91.69 201 ALA A N 1
ATOM 1628 C CA . ALA A 1 201 ? 23.593 1.001 -22.023 1.00 91.69 201 ALA A CA 1
ATOM 1629 C C . ALA A 1 201 ? 24.244 2.240 -22.676 1.00 91.69 201 ALA A C 1
ATOM 1631 O O . ALA A 1 201 ? 25.073 2.891 -22.042 1.00 91.69 201 ALA A O 1
ATOM 1632 N N . LEU A 1 202 ? 23.828 2.621 -23.892 1.00 92.06 202 LEU A N 1
ATOM 1633 C CA . LEU A 1 202 ? 24.332 3.810 -24.595 1.00 92.06 202 LEU A CA 1
ATOM 1634 C C . LEU A 1 202 ? 23.887 5.127 -23.941 1.00 92.06 202 LEU A C 1
ATOM 1636 O O . LEU A 1 202 ? 24.583 6.135 -24.040 1.00 92.06 202 LEU A O 1
ATOM 1640 N N . ILE A 1 203 ? 22.732 5.123 -23.269 1.00 90.62 203 ILE A N 1
ATOM 1641 C CA . ILE A 1 203 ? 22.131 6.303 -22.626 1.00 90.62 203 ILE A CA 1
ATOM 1642 C C . ILE A 1 203 ? 22.104 6.207 -21.096 1.00 90.62 203 ILE A C 1
ATOM 1644 O O . ILE A 1 203 ? 21.673 7.150 -20.432 1.00 90.62 203 ILE A O 1
ATOM 1648 N N . ARG A 1 204 ? 22.589 5.096 -20.529 1.00 91.75 204 ARG A N 1
ATOM 1649 C CA . ARG A 1 204 ? 22.552 4.773 -19.096 1.00 91.75 204 ARG A CA 1
ATOM 1650 C C . ARG A 1 204 ? 23.049 5.925 -18.232 1.00 91.75 204 ARG A C 1
ATOM 1652 O O . ARG A 1 204 ? 22.343 6.359 -17.331 1.00 91.75 204 ARG A O 1
ATOM 1659 N N . ASN A 1 205 ? 24.213 6.480 -18.567 1.00 90.06 205 ASN A N 1
ATOM 1660 C CA . ASN A 1 205 ? 24.826 7.578 -17.814 1.00 90.06 205 ASN A CA 1
ATOM 1661 C C . ASN A 1 205 ? 23.985 8.861 -17.795 1.00 90.06 205 ASN A C 1
ATOM 1663 O O . ASN A 1 205 ? 24.160 9.681 -16.901 1.00 90.06 205 ASN A O 1
ATOM 1667 N N . ILE A 1 206 ? 23.127 9.080 -18.793 1.00 89.25 206 ILE A N 1
ATOM 1668 C CA . ILE A 1 206 ? 22.243 10.250 -18.843 1.00 89.25 206 ILE A CA 1
ATOM 1669 C C . ILE A 1 206 ? 21.025 9.993 -17.959 1.00 89.25 206 ILE A C 1
ATOM 1671 O O . ILE A 1 206 ? 20.673 10.841 -17.146 1.00 89.25 206 ILE A O 1
ATOM 1675 N N . ILE A 1 207 ? 20.414 8.814 -18.094 1.00 89.38 207 ILE A N 1
ATOM 1676 C CA . ILE A 1 207 ? 19.194 8.464 -17.364 1.00 89.38 207 ILE A CA 1
ATOM 1677 C C . ILE A 1 207 ? 19.477 8.261 -15.872 1.00 89.38 207 ILE A C 1
ATOM 1679 O O . ILE A 1 207 ? 18.816 8.881 -15.052 1.00 89.38 207 ILE A O 1
ATOM 1683 N N . GLU A 1 208 ? 20.480 7.467 -15.492 1.00 91.56 208 GLU A N 1
ATOM 1684 C CA . GLU A 1 208 ? 20.774 7.191 -14.072 1.00 91.56 208 GLU A CA 1
ATOM 1685 C C . GLU A 1 208 ? 21.261 8.441 -13.319 1.00 91.56 208 GLU A C 1
ATOM 1687 O O . GLU A 1 208 ? 21.058 8.554 -12.117 1.00 91.56 208 GLU A O 1
ATOM 1692 N N . LYS A 1 209 ? 21.803 9.455 -14.013 1.00 90.69 209 LYS A N 1
ATOM 1693 C CA . LYS A 1 209 ? 22.068 10.770 -13.397 1.00 90.69 209 LYS A CA 1
ATOM 1694 C C . LYS A 1 209 ? 20.797 11.502 -12.963 1.00 90.69 209 LYS A C 1
ATOM 1696 O O . LYS A 1 209 ? 20.871 12.334 -12.065 1.00 90.69 209 LYS A O 1
ATOM 1701 N N . MET A 1 210 ? 19.661 11.230 -13.606 1.00 89.12 210 MET A N 1
ATOM 1702 C CA . MET A 1 210 ? 18.361 11.790 -13.222 1.00 89.12 210 MET A CA 1
ATOM 1703 C C . MET A 1 210 ? 17.724 11.028 -12.051 1.00 89.12 210 MET A C 1
ATOM 1705 O O . MET A 1 210 ? 16.866 11.590 -11.379 1.00 89.12 210 MET A O 1
ATOM 1709 N N . TYR A 1 211 ? 18.158 9.787 -11.800 1.00 91.38 211 TYR A N 1
ATOM 1710 C CA . TYR A 1 211 ? 17.617 8.881 -10.780 1.00 91.38 211 TYR A CA 1
ATOM 1711 C C . TYR A 1 211 ? 18.763 8.267 -9.952 1.00 91.38 211 TYR A C 1
ATOM 1713 O O . TYR A 1 211 ? 19.071 7.084 -10.100 1.00 91.38 211 TYR A O 1
ATOM 1721 N N . PRO A 1 212 ? 19.459 9.070 -9.127 1.00 86.56 212 PRO A N 1
ATOM 1722 C CA . PRO A 1 212 ? 20.737 8.689 -8.521 1.00 86.56 212 PRO A CA 1
ATOM 1723 C C . PRO A 1 212 ? 20.659 7.527 -7.518 1.00 86.56 212 PRO A C 1
ATOM 1725 O O . PRO A 1 212 ? 21.690 6.938 -7.192 1.00 86.56 212 PRO A O 1
ATOM 1728 N N . HIS A 1 213 ? 19.472 7.187 -7.022 1.00 86.94 213 HIS A N 1
ATOM 1729 C CA . HIS A 1 213 ? 19.232 6.080 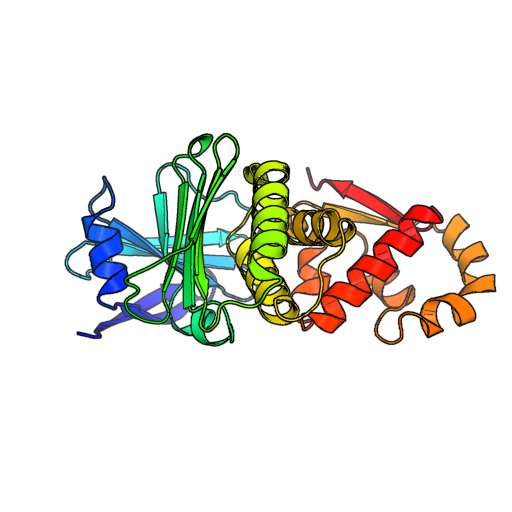-6.094 1.00 86.94 213 HIS A CA 1
ATOM 1730 C C . HIS A 1 213 ? 18.659 4.836 -6.789 1.00 86.94 213 HIS A C 1
ATOM 1732 O O . HIS A 1 213 ? 18.288 3.871 -6.113 1.00 86.94 213 HIS A O 1
ATOM 1738 N N . SER A 1 214 ? 18.588 4.847 -8.123 1.00 90.44 214 SER A N 1
ATOM 1739 C CA . SER A 1 214 ? 18.047 3.766 -8.943 1.00 90.44 214 SER A CA 1
ATOM 1740 C C . SER A 1 214 ? 19.053 3.346 -10.017 1.00 90.44 214 SER A C 1
ATOM 1742 O O . SER A 1 214 ? 19.737 4.175 -10.612 1.00 90.44 214 SER A O 1
ATOM 1744 N N . SER A 1 215 ? 19.164 2.044 -10.284 1.00 92.00 215 SER A N 1
ATOM 1745 C CA . SER A 1 215 ? 20.082 1.529 -11.309 1.00 92.00 215 SER A CA 1
ATOM 1746 C C . SER A 1 215 ? 19.489 0.353 -12.064 1.00 92.00 215 SER A C 1
ATOM 1748 O O . SER A 1 215 ? 18.773 -0.464 -11.480 1.00 92.00 215 SER A O 1
ATOM 1750 N N . ILE A 1 216 ? 19.837 0.219 -13.346 1.00 92.69 216 ILE A N 1
ATOM 1751 C CA . ILE A 1 216 ? 19.359 -0.901 -14.166 1.00 92.69 216 ILE A CA 1
ATOM 1752 C C . ILE A 1 216 ? 19.850 -2.251 -13.629 1.00 92.69 216 ILE A C 1
ATOM 1754 O O . ILE A 1 216 ? 19.142 -3.247 -13.730 1.00 92.69 216 ILE A O 1
ATOM 1758 N N . ASP A 1 217 ? 21.026 -2.284 -12.996 1.00 92.62 217 ASP A N 1
ATOM 1759 C CA . ASP A 1 217 ? 21.597 -3.510 -12.432 1.00 92.62 217 ASP A CA 1
ATOM 1760 C C . ASP A 1 217 ? 20.756 -4.031 -11.248 1.00 92.62 217 ASP A C 1
ATOM 1762 O O . ASP A 1 217 ? 20.540 -5.239 -11.121 1.00 92.62 217 ASP A O 1
ATOM 1766 N N . GLU A 1 218 ? 20.231 -3.132 -10.399 1.00 91.62 218 GLU A N 1
ATOM 1767 C CA . GLU A 1 218 ? 19.283 -3.493 -9.332 1.00 91.62 218 GLU A CA 1
ATOM 1768 C C . GLU A 1 218 ? 17.977 -4.038 -9.925 1.00 91.62 218 GLU A C 1
ATOM 1770 O O . GLU A 1 218 ? 17.476 -5.061 -9.453 1.00 91.62 218 GLU A O 1
ATOM 1775 N N . ILE A 1 219 ? 17.465 -3.402 -10.985 1.00 93.81 219 ILE A N 1
ATOM 1776 C CA . ILE A 1 219 ? 16.237 -3.827 -11.674 1.00 93.81 219 ILE A CA 1
ATOM 1777 C C . ILE A 1 219 ? 16.404 -5.225 -12.283 1.00 93.81 219 ILE A C 1
ATOM 1779 O O . ILE A 1 219 ? 15.587 -6.107 -12.038 1.00 93.81 219 ILE A O 1
ATOM 1783 N N . ILE A 1 220 ? 17.501 -5.484 -12.997 1.00 94.12 220 ILE A N 1
ATOM 1784 C CA . ILE A 1 220 ? 17.789 -6.810 -13.568 1.00 94.12 220 ILE A CA 1
ATOM 1785 C C . ILE A 1 220 ? 17.863 -7.873 -12.466 1.00 94.12 220 ILE A C 1
ATOM 1787 O O . ILE A 1 220 ? 17.275 -8.947 -12.589 1.00 94.12 220 ILE A O 1
ATOM 1791 N N . LYS A 1 221 ? 18.545 -7.572 -11.354 1.00 94.06 221 LYS A N 1
ATOM 1792 C CA . LYS A 1 221 ? 18.696 -8.505 -10.228 1.00 94.06 221 LYS A CA 1
ATOM 1793 C C . LYS A 1 221 ? 17.366 -8.845 -9.546 1.00 94.06 221 LYS A C 1
ATOM 1795 O O . LYS A 1 221 ? 17.232 -9.934 -8.987 1.00 94.06 221 LYS A O 1
ATOM 1800 N N . MET A 1 222 ? 16.418 -7.911 -9.537 1.00 92.88 222 MET A N 1
ATOM 1801 C CA . MET A 1 222 ? 15.130 -8.050 -8.854 1.00 92.88 222 MET A CA 1
ATOM 1802 C C . MET A 1 222 ? 13.992 -8.498 -9.782 1.00 92.88 222 MET A C 1
ATOM 1804 O O . MET A 1 222 ? 12.859 -8.624 -9.316 1.00 92.88 222 MET A O 1
ATOM 1808 N N . GLN A 1 223 ? 14.280 -8.782 -11.057 1.00 93.12 223 GLN A N 1
ATOM 1809 C CA . GLN A 1 223 ? 13.304 -9.293 -12.021 1.00 93.12 223 GLN A CA 1
ATOM 1810 C C . GLN A 1 223 ? 12.525 -10.501 -11.473 1.00 93.12 223 GLN A C 1
ATOM 1812 O O . GLN A 1 223 ? 13.090 -11.389 -10.830 1.00 93.12 223 GLN A O 1
ATOM 1817 N N . GLY A 1 224 ? 11.221 -10.551 -11.761 1.00 89.56 224 GLY A N 1
ATOM 1818 C CA . GLY A 1 224 ? 10.329 -11.645 -11.364 1.00 89.56 224 GLY A CA 1
ATOM 1819 C C . GLY A 1 224 ? 9.891 -11.608 -9.898 1.00 89.56 224 GLY A C 1
ATOM 1820 O O . GLY A 1 224 ? 9.003 -12.361 -9.504 1.00 89.56 224 GLY A O 1
ATOM 1821 N N . LYS A 1 225 ? 10.469 -10.724 -9.076 1.00 91.94 225 LYS A N 1
ATOM 1822 C CA . LYS A 1 225 ? 9.980 -10.476 -7.717 1.00 91.94 225 LYS A CA 1
ATOM 1823 C C . LYS A 1 225 ? 8.812 -9.492 -7.731 1.00 91.94 225 LYS A C 1
ATOM 1825 O O . LYS A 1 225 ? 8.761 -8.628 -8.613 1.00 91.94 225 LYS A O 1
ATOM 1830 N N . PRO A 1 226 ? 7.902 -9.556 -6.744 1.00 93.00 226 PRO A N 1
ATOM 1831 C CA . PRO A 1 226 ? 6.904 -8.513 -6.561 1.00 93.00 226 PRO A CA 1
ATOM 1832 C C . PRO A 1 226 ? 7.575 -7.153 -6.379 1.00 93.00 226 PRO A C 1
ATOM 1834 O O . PRO A 1 226 ? 8.538 -7.022 -5.616 1.00 93.00 226 PRO A O 1
ATOM 1837 N N . LEU A 1 227 ? 7.034 -6.123 -7.023 1.00 93.94 227 LEU A N 1
ATOM 1838 C CA . LEU A 1 227 ? 7.538 -4.756 -6.928 1.00 93.94 227 LEU A CA 1
ATOM 1839 C C . LEU A 1 227 ? 7.589 -4.265 -5.469 1.00 93.94 227 LEU A C 1
ATOM 1841 O O . LEU A 1 227 ? 8.489 -3.514 -5.086 1.00 93.94 227 LEU A O 1
ATOM 1845 N N . TYR A 1 228 ? 6.678 -4.754 -4.623 1.00 92.62 228 TYR A N 1
ATOM 1846 C CA . TYR A 1 228 ? 6.685 -4.480 -3.188 1.00 92.62 228 TYR A CA 1
ATOM 1847 C C . TYR A 1 228 ? 8.019 -4.850 -2.523 1.00 92.62 228 TYR A C 1
ATOM 1849 O O . TYR A 1 228 ? 8.506 -4.093 -1.684 1.00 92.62 228 TYR A O 1
ATOM 1857 N N . GLU A 1 229 ? 8.657 -5.966 -2.902 1.00 89.31 229 GLU A N 1
ATOM 1858 C CA . GLU A 1 229 ? 9.938 -6.374 -2.304 1.00 89.31 229 GLU A CA 1
ATOM 1859 C C . GLU A 1 229 ? 11.054 -5.359 -2.552 1.00 89.31 229 GLU A C 1
ATOM 1861 O O . GLU A 1 229 ? 11.924 -5.177 -1.700 1.00 89.31 229 GLU A O 1
ATOM 1866 N N . ILE A 1 230 ? 11.006 -4.677 -3.694 1.00 91.12 230 ILE A N 1
ATOM 1867 C CA . ILE A 1 230 ? 11.982 -3.660 -4.087 1.00 91.12 230 ILE A CA 1
ATOM 1868 C C . ILE A 1 230 ? 11.738 -2.368 -3.292 1.00 91.12 230 ILE A C 1
ATOM 1870 O O . ILE A 1 230 ? 12.676 -1.699 -2.859 1.00 91.12 230 ILE A O 1
ATOM 1874 N N . MET A 1 231 ? 10.469 -2.035 -3.043 1.00 92.19 231 MET A N 1
ATOM 1875 C CA . MET A 1 231 ? 10.063 -0.800 -2.365 1.00 92.19 231 MET A CA 1
ATOM 1876 C C . MET A 1 231 ? 10.055 -0.888 -0.839 1.00 92.19 231 MET A C 1
ATOM 1878 O O . MET A 1 231 ? 10.125 0.147 -0.172 1.00 92.19 231 MET A O 1
ATOM 1882 N N . ARG A 1 232 ? 9.931 -2.088 -0.255 1.00 87.69 232 ARG A N 1
ATOM 1883 C CA . ARG A 1 232 ? 9.564 -2.246 1.165 1.00 87.69 232 ARG A CA 1
ATOM 1884 C C . ARG A 1 232 ? 10.470 -1.470 2.121 1.00 87.69 232 ARG A C 1
ATOM 1886 O O . ARG A 1 232 ? 9.964 -0.824 3.034 1.00 87.69 232 ARG A O 1
ATOM 1893 N N . TYR A 1 233 ? 11.776 -1.448 1.853 1.00 88.25 233 TYR A N 1
ATOM 1894 C CA . TYR A 1 233 ? 12.783 -0.798 2.701 1.00 88.25 233 TYR A CA 1
ATOM 1895 C C . TYR A 1 233 ? 13.189 0.612 2.271 1.00 88.25 233 TYR A C 1
ATOM 1897 O O . TYR A 1 233 ? 13.969 1.249 2.971 1.00 88.25 233 TYR A O 1
ATOM 1905 N N . LYS A 1 234 ? 12.679 1.099 1.139 1.00 91.31 234 LYS A N 1
ATOM 1906 C CA . LYS A 1 234 ? 12.984 2.440 0.633 1.00 91.31 234 LYS A CA 1
ATOM 1907 C C . LYS A 1 234 ? 12.084 3.470 1.326 1.00 91.31 234 LYS A C 1
ATOM 1909 O O . LYS A 1 234 ? 10.924 3.175 1.611 1.00 91.31 234 LYS A O 1
ATOM 1914 N N . ASP A 1 235 ? 12.592 4.657 1.628 1.00 93.12 235 ASP A N 1
ATOM 1915 C CA . ASP A 1 235 ? 11.770 5.772 2.118 1.00 93.12 235 ASP A CA 1
ATOM 1916 C C . ASP A 1 235 ? 10.870 6.342 0.999 1.00 93.12 235 ASP A C 1
ATOM 1918 O O . ASP A 1 235 ? 10.977 5.941 -0.161 1.00 93.12 235 ASP A O 1
ATOM 1922 N N . SER A 1 236 ? 9.962 7.264 1.329 1.00 94.19 236 SER A N 1
ATOM 1923 C CA . SER A 1 236 ? 8.973 7.791 0.376 1.00 94.19 236 SER A CA 1
ATOM 1924 C C . SER A 1 236 ? 9.589 8.524 -0.827 1.00 94.19 236 SER A C 1
ATOM 1926 O O . SER A 1 236 ? 9.043 8.415 -1.925 1.00 94.19 236 SER A O 1
ATOM 1928 N N . LEU A 1 237 ? 10.725 9.220 -0.665 1.00 93.38 237 LEU A N 1
ATOM 1929 C CA . LEU A 1 237 ? 11.428 9.856 -1.789 1.00 93.38 237 LEU A CA 1
ATOM 1930 C C . LEU A 1 237 ? 12.046 8.795 -2.696 1.00 93.38 237 LEU A C 1
ATOM 1932 O O . LEU A 1 237 ? 11.829 8.817 -3.905 1.00 93.38 237 LEU A O 1
ATOM 1936 N N . SER A 1 238 ? 12.753 7.835 -2.102 1.00 93.62 238 SER A N 1
ATOM 1937 C CA . SER A 1 238 ? 13.370 6.728 -2.835 1.00 93.62 238 SER A CA 1
ATOM 1938 C C . SER A 1 238 ? 12.332 5.869 -3.574 1.00 93.62 238 SER A C 1
ATOM 1940 O O . SER A 1 238 ? 12.593 5.390 -4.673 1.00 93.62 238 SER A O 1
ATOM 1942 N N . VAL A 1 239 ? 11.135 5.680 -3.003 1.00 94.81 239 VAL A N 1
ATOM 1943 C CA . VAL A 1 239 ? 10.014 5.001 -3.679 1.00 94.81 239 VAL A CA 1
ATOM 1944 C C . VAL A 1 239 ? 9.508 5.814 -4.866 1.00 94.81 239 VAL A C 1
ATOM 1946 O O . VAL A 1 239 ? 9.301 5.242 -5.934 1.00 94.81 239 VAL A O 1
ATOM 1949 N N . ARG A 1 240 ? 9.328 7.132 -4.707 1.00 94.62 240 ARG A N 1
ATOM 1950 C CA . ARG A 1 240 ? 8.919 8.012 -5.810 1.00 94.62 240 ARG A CA 1
ATOM 1951 C C . ARG A 1 240 ? 9.908 7.919 -6.972 1.00 94.62 240 ARG A C 1
ATOM 1953 O O . ARG A 1 240 ? 9.489 7.700 -8.103 1.00 94.62 240 ARG A O 1
ATOM 1960 N N . GLU A 1 241 ? 11.197 8.058 -6.677 1.00 94.25 241 GLU A N 1
ATOM 1961 C CA . GLU A 1 241 ? 12.261 8.008 -7.679 1.00 94.25 241 GLU A CA 1
ATOM 1962 C C . GLU A 1 241 ? 12.310 6.648 -8.388 1.00 94.25 241 GLU A C 1
ATOM 1964 O O . GLU A 1 241 ? 12.368 6.597 -9.614 1.00 94.25 241 GLU A O 1
ATOM 1969 N N . LEU A 1 242 ? 12.208 5.544 -7.638 1.00 94.44 242 LEU A N 1
ATOM 1970 C CA . LEU A 1 242 ? 12.172 4.199 -8.212 1.00 94.44 242 LEU A CA 1
ATOM 1971 C C . LEU A 1 242 ? 10.991 4.022 -9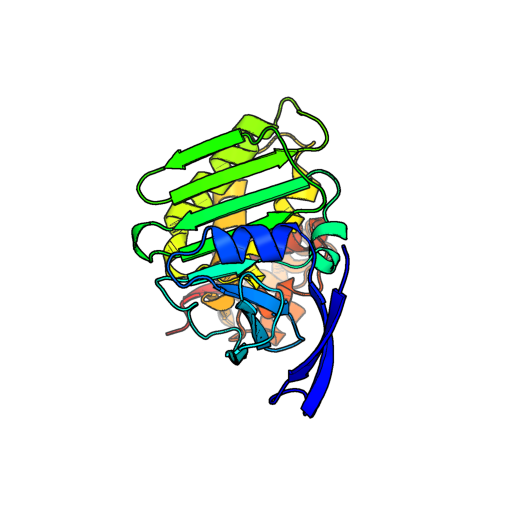.175 1.00 94.44 242 LEU A C 1
ATOM 1973 O O . LEU A 1 242 ? 11.160 3.439 -10.242 1.00 94.44 242 LEU A O 1
ATOM 1977 N N . ILE A 1 243 ? 9.798 4.503 -8.815 1.00 94.44 243 ILE A N 1
ATOM 1978 C CA . ILE A 1 243 ? 8.616 4.406 -9.682 1.00 94.44 243 ILE A CA 1
ATOM 1979 C C . ILE A 1 243 ? 8.807 5.250 -10.945 1.00 94.44 243 ILE A C 1
ATOM 1981 O O . ILE A 1 243 ? 8.564 4.749 -12.041 1.00 94.44 243 ILE A O 1
ATOM 1985 N N . GLU A 1 244 ? 9.295 6.490 -10.820 1.00 93.62 244 GLU A N 1
ATOM 1986 C CA . GLU A 1 244 ? 9.634 7.333 -11.977 1.00 93.62 244 GLU A CA 1
ATOM 1987 C C . GLU A 1 244 ? 10.631 6.631 -12.902 1.00 93.62 244 GLU A C 1
ATOM 1989 O O . GLU A 1 244 ? 10.452 6.622 -14.122 1.00 93.62 244 GLU A O 1
ATOM 1994 N N . TYR A 1 245 ? 11.652 6.004 -12.319 1.00 94.75 245 TYR A N 1
ATOM 1995 C CA . TYR A 1 245 ? 12.662 5.265 -13.054 1.00 94.75 245 TYR A CA 1
ATOM 1996 C C . TYR A 1 245 ? 12.074 4.049 -13.782 1.00 94.75 245 TYR A C 1
ATOM 1998 O O . TYR A 1 245 ? 12.297 3.889 -14.981 1.00 94.75 245 TYR A O 1
ATOM 2006 N N . LEU A 1 246 ? 11.268 3.226 -13.106 1.00 94.38 246 LEU A N 1
ATOM 2007 C CA . LEU A 1 246 ? 10.619 2.059 -13.711 1.00 94.38 246 LEU A CA 1
ATOM 2008 C C . LEU A 1 246 ? 9.670 2.453 -14.849 1.00 94.38 246 LEU A C 1
ATOM 2010 O O . LEU A 1 246 ? 9.738 1.864 -15.925 1.00 94.38 246 LEU A O 1
ATOM 2014 N N . LEU A 1 247 ? 8.851 3.491 -14.664 1.00 92.25 247 LEU A N 1
ATOM 2015 C CA . LEU A 1 247 ? 7.982 4.019 -15.722 1.00 92.25 247 LEU A CA 1
ATOM 2016 C C . LEU A 1 247 ? 8.801 4.565 -16.904 1.00 92.25 247 LEU A C 1
ATOM 2018 O O . LEU A 1 247 ? 8.432 4.396 -18.067 1.00 92.25 247 LEU A O 1
ATOM 2022 N N . ALA A 1 248 ? 9.947 5.199 -16.635 1.00 91.88 248 ALA A N 1
ATOM 2023 C CA . ALA A 1 248 ? 10.855 5.667 -17.677 1.00 91.88 248 ALA A CA 1
ATOM 2024 C C . ALA A 1 248 ? 11.505 4.512 -18.460 1.00 91.88 248 ALA A C 1
ATOM 2026 O O . ALA A 1 248 ? 11.731 4.664 -19.668 1.00 91.88 248 ALA A O 1
ATOM 2027 N N . LEU A 1 249 ? 11.804 3.389 -17.799 1.00 94.44 249 LEU A N 1
ATOM 2028 C CA . LEU A 1 249 ? 12.287 2.161 -18.432 1.00 94.44 249 LEU A CA 1
ATOM 2029 C C . LEU A 1 249 ? 11.191 1.487 -19.262 1.00 94.44 249 LEU A C 1
ATOM 2031 O O . LEU A 1 249 ? 11.457 1.093 -20.396 1.00 94.44 249 LEU A O 1
ATOM 2035 N N . GLU A 1 250 ? 9.966 1.409 -18.741 1.00 94.25 250 GLU A N 1
ATOM 2036 C CA . GLU A 1 250 ? 8.821 0.829 -19.450 1.00 94.25 250 GLU A CA 1
ATOM 2037 C C . GLU A 1 250 ? 8.487 1.619 -20.717 1.00 94.25 250 GLU A C 1
ATOM 2039 O O . GLU A 1 250 ? 8.358 1.044 -21.794 1.00 94.25 250 GLU A O 1
ATOM 2044 N N . LYS A 1 251 ? 8.462 2.955 -20.638 1.00 91.69 251 LYS A N 1
ATOM 2045 C CA . LYS A 1 251 ? 8.258 3.830 -21.807 1.00 91.69 251 LYS A CA 1
ATOM 2046 C C . LYS A 1 251 ? 9.306 3.622 -22.910 1.00 91.69 251 LYS A C 1
ATOM 2048 O O . LYS A 1 251 ? 9.073 3.983 -24.060 1.00 91.69 251 LYS A O 1
ATOM 2053 N N . ARG A 1 252 ? 10.482 3.104 -22.551 1.00 92.75 252 ARG A N 1
ATOM 2054 C CA . ARG A 1 252 ? 11.589 2.786 -23.468 1.00 92.75 252 ARG A CA 1
ATOM 2055 C C . ARG A 1 252 ? 11.644 1.305 -23.831 1.00 92.75 252 ARG A C 1
ATOM 2057 O O . ARG A 1 252 ? 12.633 0.883 -24.420 1.00 92.75 252 ARG A O 1
ATOM 2064 N N . GLU A 1 253 ? 10.628 0.539 -23.441 1.00 94.94 253 GLU A N 1
ATOM 2065 C CA . GLU A 1 253 ? 10.503 -0.895 -23.703 1.00 94.94 253 GLU A CA 1
ATOM 2066 C C . GLU A 1 253 ? 11.665 -1.718 -23.117 1.00 94.94 253 GLU A C 1
ATOM 2068 O O . GLU A 1 253 ? 11.925 -2.840 -23.540 1.00 94.94 253 GLU A O 1
ATOM 2073 N N . VAL A 1 254 ? 12.377 -1.172 -22.121 1.00 96.44 254 VAL A N 1
ATOM 2074 C CA . VAL A 1 254 ? 13.460 -1.885 -21.421 1.00 96.44 254 VAL A CA 1
ATOM 2075 C C . VAL A 1 254 ? 12.884 -2.905 -20.450 1.00 96.44 254 VAL A C 1
ATOM 2077 O O . VAL A 1 254 ? 13.442 -3.987 -20.273 1.00 96.44 254 VAL A O 1
ATOM 2080 N N . ILE A 1 255 ? 11.759 -2.555 -19.830 1.00 96.25 255 ILE A N 1
ATOM 2081 C CA . ILE A 1 255 ? 10.974 -3.458 -19.001 1.00 96.25 255 ILE A CA 1
ATOM 2082 C C . ILE A 1 255 ? 9.527 -3.470 -19.480 1.00 96.25 255 ILE A C 1
ATOM 2084 O O . ILE A 1 255 ? 9.077 -2.542 -20.150 1.00 96.25 255 ILE A O 1
ATOM 2088 N N . LYS A 1 256 ? 8.789 -4.493 -19.070 1.00 95.94 256 LYS A N 1
ATOM 2089 C CA . LYS A 1 256 ? 7.336 -4.562 -19.200 1.00 95.94 256 LYS A CA 1
ATOM 2090 C C . LYS A 1 256 ? 6.745 -5.011 -17.872 1.00 95.94 256 LYS A C 1
ATOM 2092 O O . LYS A 1 256 ? 7.182 -6.043 -17.356 1.00 95.94 256 LYS A O 1
ATOM 2097 N N . PHE A 1 257 ? 5.793 -4.260 -17.316 1.00 94.56 257 PHE A N 1
ATOM 2098 C CA . PHE A 1 257 ? 5.076 -4.721 -16.127 1.00 94.56 257 PHE A CA 1
ATOM 2099 C C . PHE A 1 257 ? 4.203 -5.936 -16.456 1.00 94.56 257 PHE A C 1
ATOM 2101 O O . PHE A 1 257 ? 3.607 -6.036 -17.530 1.00 94.56 257 PHE A O 1
ATOM 2108 N N . GLU A 1 258 ? 4.132 -6.864 -15.509 1.00 94.25 258 GLU A N 1
ATOM 2109 C CA . GLU A 1 258 ? 3.349 -8.094 -15.593 1.00 94.25 258 GLU A CA 1
ATOM 2110 C C . GLU A 1 258 ? 2.591 -8.299 -14.277 1.00 94.25 258 GLU A C 1
ATOM 2112 O O . GLU A 1 258 ? 3.091 -7.971 -13.197 1.00 94.25 258 GLU A O 1
ATOM 2117 N N . GLU A 1 259 ? 1.376 -8.840 -14.355 1.00 90.12 259 GLU A N 1
ATOM 2118 C CA . GLU A 1 259 ? 0.642 -9.261 -13.162 1.00 90.12 259 GLU A CA 1
ATOM 2119 C C . GLU A 1 259 ? 1.098 -10.650 -12.720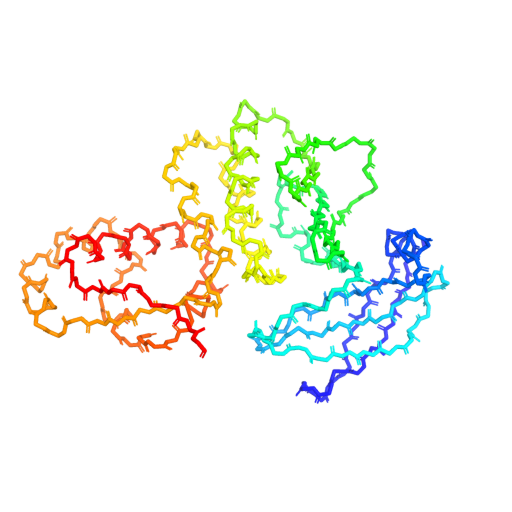 1.00 90.12 259 GLU A C 1
ATOM 2121 O O . GLU A 1 259 ? 1.330 -11.539 -13.539 1.00 90.12 259 GLU A O 1
ATOM 2126 N N . ILE A 1 260 ? 1.211 -10.834 -11.409 1.00 86.00 260 ILE A N 1
ATOM 2127 C CA . ILE A 1 260 ? 1.518 -12.127 -10.807 1.00 86.00 260 ILE A CA 1
ATOM 2128 C C . ILE A 1 260 ? 0.206 -12.913 -10.729 1.00 86.00 260 ILE A C 1
ATOM 2130 O O . ILE A 1 260 ? -0.669 -12.569 -9.933 1.00 86.00 260 ILE A O 1
ATOM 2134 N N . THR A 1 261 ? 0.073 -13.930 -11.581 1.00 66.06 261 THR A N 1
ATOM 2135 C CA . THR A 1 261 ? -1.037 -14.901 -11.576 1.00 66.06 261 THR A CA 1
ATOM 2136 C C . THR A 1 261 ? -0.871 -15.967 -10.508 1.00 66.06 261 THR A C 1
ATOM 2138 O O . THR A 1 261 ? 0.268 -16.475 -10.383 1.00 66.06 261 THR A O 1
#

Radius of gyration: 19.46 Å; chains: 1; bounding box: 46×43×56 Å

Foldseek 3Di:
DWDWDWAADPVVRGTDIDIDDPVQLVQLCPQPNQWAWEWDDDDFWIKTFIAGNVGDTPHIDIGGQQDDDQASHEYEYDLVLVVLFDWWAKKWKAQQVRNYIYIYGNDDDDDWDWDDDDRIIMTTDTPDDAPQQVVLVVLLRLLCVVQVRQADPLLVSLLSQLSSVCSNPHDDNVVSVLSNCSRNQQFKFKDFDPVLVVVCVVCQVVLCVVQVLDHVVVNVVCHPGRSCVVCVPPHSVNSVSHVVSVVVCVVSVRMDMDTHD

Sequence (261 aa):
MKKIIHVYCPACKSRVPVEVDENILLSAKNSPLGMTGVVDIHRDHALIIYIDAHGHERGSRVYSLITPLETGKTFTIPLKYMTSLNNIKAFKLVLKDRDLVIEGYKEQIHVMIKGVLNKVELEMAFSKLSNNIYEWFNIMLKSIDETKDKIKIETLYKALQFLDYFLNYPPSESYKDFLALILSSMSVTYKVDDRAVKYYALIRNIIEKMYPHSSIDEIIKMQGKPLYEIMRYKDSLSVRELIEYLLALEKREVIKFEEIT

pLDDT: mean 90.57, std 6.26, range [60.19, 98.06]